Protein AF-A0A9R1CAB9-F1 (afdb_monomer)

Nearest PDB structures (foldseek):
  2qlz-assembly1_B  TM=2.687E-01  e=2.020E+00  unclassified
  4s36-assembly1_A  TM=1.366E-01  e=7.549E+00  Pseudomonas aeruginosa

Sequence (181 aa):
MKYSVKCSHCGKAFVAETDEYGVFKYRCPYCKGIVTCRLSKPDNLTVEASSVIPVRDDQLSLPYYSSMPFVDSRVIHPSVEAIKSAGRTVENVGKKSKTTLTKVLDHIEVFFGWSGSRISRFRKEYDDADLWLFFGFSILFILFVFFGLYILAGLTKILAASHSAAFKYWLEFRNWFGNIF

Foldseek 3Di:
DWDFDADPPPRDTDIDDDPDFAWDWDQDPPPRDTDIDGGDDDDPPPDDDPPPDPDDPPPPDDPPPPPDDDDPPPPPPPPPVNVVVVVVVVVVVCPVVCPPVVVVVVVVCVVVVVVVVVLVVQVVVDVCSVVVCVVVVVVVVVVVVVVVVVVVVVVVVVVVVVVVVVVVVVVVVVVVVVVVD

Secondary structure (DSSP, 8-state):
-EEEEE-TTT--EEEEE-SS-EEEEEE-TTT--EEEEEEPPPP-------------GGG---S-GGG------------HHHHHHHHHHHHHHGGGGHHHHHHHHHHHHHHHHHHHHHHHHHHHH-TTHHHHHHHHHHHHHHHHHHHHHHHHHHHHHHHHHHHHHHHHHHHHHHHHHHTT-

Radius of gyration: 33.98 Å; Cα contacts (8 Å, |Δi|>4): 73; chains: 1; bounding box: 87×50×89 Å

Mean predicted aligned error: 22.98 Å

pLDDT: mean 70.3, std 15.22, range [46.28, 95.75]

Solvent-accessible surface area (backbone atoms only — not comparable to full-atom values): 11321 Å² total; per-residue (Å²): 86,82,42,86,43,67,38,88,87,75,68,50,71,46,81,46,78,43,92,72,75,45,79,45,79,44,67,40,92,86,76,66,49,78,44,80,45,76,47,70,79,83,75,85,80,80,71,78,78,75,75,86,74,78,86,65,89,86,71,86,79,76,96,70,75,88,75,68,87,79,76,86,75,78,79,77,76,76,50,74,64,60,56,54,53,56,52,51,57,56,54,59,70,45,60,88,65,38,75,70,52,48,58,54,50,50,56,49,49,54,55,50,50,60,48,46,60,52,52,57,50,50,51,71,76,33,97,62,29,68,61,51,49,52,52,51,49,51,53,50,48,53,52,49,50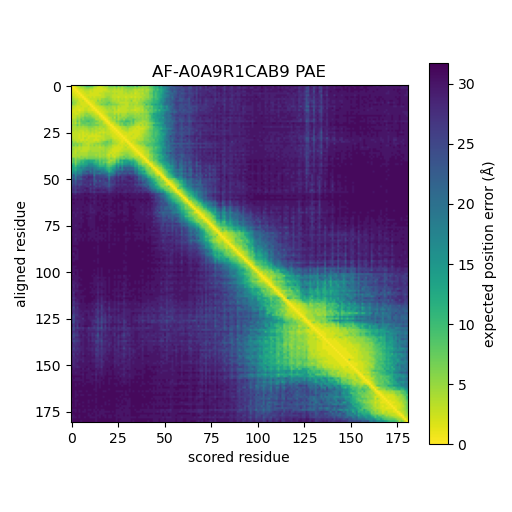,52,52,49,52,52,50,50,56,53,49,50,53,51,50,58,56,44,54,59,48,52,52,49,53,50,50,52,53,51,52,55,56,66,73,75,110

Structure (mmCIF, N/CA/C/O backbone):
data_AF-A0A9R1CAB9-F1
#
_entry.id   AF-A0A9R1CAB9-F1
#
loop_
_atom_site.group_PDB
_atom_site.id
_atom_site.type_symbol
_atom_site.label_atom_id
_atom_site.label_alt_id
_atom_site.label_comp_id
_atom_site.label_asym_id
_atom_site.label_entity_id
_atom_site.label_seq_id
_atom_site.pdbx_PDB_ins_code
_atom_site.Cartn_x
_atom_site.Cartn_y
_atom_site.Cartn_z
_atom_site.occupancy
_atom_site.B_iso_or_equiv
_atom_site.auth_seq_id
_atom_site.auth_comp_id
_atom_site.auth_asym_id
_atom_site.auth_atom_id
_atom_site.pdbx_PDB_model_num
ATOM 1 N N . MET A 1 1 ? -28.769 -5.673 10.295 1.00 74.31 1 MET A N 1
ATOM 2 C CA . MET A 1 1 ? -28.130 -6.523 11.341 1.00 74.31 1 MET A CA 1
ATOM 3 C C . MET A 1 1 ? -27.385 -7.675 10.674 1.00 74.31 1 MET A C 1
ATOM 5 O O . MET A 1 1 ? -27.891 -8.209 9.695 1.00 74.31 1 MET A O 1
ATOM 9 N N . LYS A 1 2 ? -26.195 -8.060 11.160 1.00 82.19 2 LYS A N 1
ATOM 10 C CA . LYS A 1 2 ? -25.367 -9.119 10.545 1.00 82.19 2 LYS A CA 1
ATOM 11 C C . LYS A 1 2 ? -25.342 -10.370 11.422 1.00 82.19 2 LYS A C 1
ATOM 13 O O . LYS A 1 2 ? -24.970 -10.295 12.590 1.00 82.19 2 LYS A O 1
ATOM 18 N N . TYR A 1 3 ? -25.690 -11.515 10.845 1.00 82.06 3 TYR A N 1
ATOM 19 C CA . TYR A 1 3 ? -25.715 -12.811 11.519 1.00 82.06 3 TYR A CA 1
ATOM 20 C C . TYR A 1 3 ? -24.740 -13.780 10.860 1.00 82.06 3 TYR A C 1
ATOM 22 O O . TYR A 1 3 ? -24.720 -13.920 9.638 1.00 82.06 3 TYR A O 1
ATOM 30 N N . SER A 1 4 ? -23.950 -14.486 11.669 1.00 87.31 4 SER A N 1
ATOM 31 C CA . SER A 1 4 ? -23.157 -15.619 11.191 1.00 87.31 4 SER A CA 1
ATOM 32 C C . SER A 1 4 ? -24.037 -16.862 11.180 1.00 87.31 4 SER A C 1
ATOM 34 O O . SER A 1 4 ? -24.468 -17.335 12.232 1.00 87.31 4 SER A O 1
ATOM 36 N N . VAL A 1 5 ? -24.332 -17.376 9.989 1.00 85.38 5 VAL A N 1
ATOM 37 C CA . VAL A 1 5 ? -25.226 -18.517 9.804 1.00 85.38 5 VAL A CA 1
ATOM 38 C C . VAL A 1 5 ? -24.466 -19.685 9.197 1.00 85.38 5 VAL A C 1
ATOM 40 O O . VAL A 1 5 ? -23.766 -19.552 8.194 1.00 85.38 5 VAL A O 1
ATOM 43 N N . LYS A 1 6 ? -24.614 -20.866 9.798 1.00 89.31 6 LYS A N 1
ATOM 44 C CA . LYS A 1 6 ? -23.994 -22.102 9.316 1.00 89.31 6 LYS A CA 1
ATOM 45 C C . LYS A 1 6 ? -24.905 -22.793 8.305 1.00 89.31 6 LYS A C 1
ATOM 47 O O . LYS A 1 6 ? -26.073 -23.045 8.585 1.00 89.31 6 LYS A O 1
ATOM 52 N N . CYS A 1 7 ? -24.377 -23.123 7.129 1.00 87.50 7 CYS A N 1
ATOM 53 C CA . CYS A 1 7 ? -25.142 -23.839 6.112 1.00 87.50 7 CYS A CA 1
ATOM 54 C C . CYS A 1 7 ? -25.325 -25.321 6.482 1.00 87.50 7 CYS A C 1
ATOM 56 O O . CYS A 1 7 ? -24.339 -26.016 6.721 1.00 87.50 7 CYS A O 1
ATOM 58 N N . SER A 1 8 ? -26.558 -25.833 6.430 1.00 87.50 8 SER A N 1
ATOM 59 C CA . SER A 1 8 ? -26.864 -27.252 6.684 1.00 87.50 8 SER A CA 1
ATOM 60 C C . SER A 1 8 ? -26.296 -28.208 5.629 1.00 87.50 8 SER A C 1
ATOM 62 O O . SER A 1 8 ? -26.028 -29.361 5.939 1.00 87.50 8 SER A O 1
ATOM 64 N N . HIS A 1 9 ? -26.092 -27.745 4.391 1.00 87.19 9 HIS A N 1
ATOM 65 C CA . HIS A 1 9 ? -25.596 -28.594 3.302 1.00 87.19 9 HIS A CA 1
ATOM 66 C C . HIS A 1 9 ? -24.071 -28.740 3.288 1.00 87.19 9 HIS A C 1
ATOM 68 O O . HIS A 1 9 ? -23.569 -29.816 2.992 1.00 87.19 9 HIS A O 1
ATOM 74 N N . CYS A 1 10 ? -23.321 -27.664 3.556 1.00 87.25 10 CYS A N 1
ATOM 75 C CA . CYS A 1 10 ? -21.855 -27.669 3.444 1.00 87.25 10 CYS A CA 1
ATOM 76 C C . CYS A 1 10 ? -21.125 -27.415 4.766 1.00 87.25 10 CYS A C 1
ATOM 78 O O . CYS A 1 10 ? -19.898 -27.430 4.794 1.00 87.25 10 CYS A O 1
ATOM 80 N N . GLY A 1 11 ? -21.848 -27.116 5.849 1.00 85.69 11 GLY A N 1
ATOM 81 C CA . GLY A 1 11 ? -21.276 -26.849 7.167 1.00 85.69 11 GLY A CA 1
ATOM 82 C C . GLY A 1 11 ? -20.475 -25.547 7.280 1.00 85.69 11 GLY A C 1
ATOM 83 O O . GLY A 1 11 ? -20.049 -25.205 8.381 1.00 85.69 11 GLY A O 1
ATOM 84 N N . LYS A 1 12 ? -20.279 -24.801 6.185 1.00 86.56 12 LYS A N 1
ATOM 85 C CA . LYS A 1 12 ? -19.552 -23.525 6.187 1.00 86.56 12 LYS A CA 1
ATOM 86 C C . LYS A 1 12 ? -20.440 -22.404 6.727 1.00 86.56 12 LYS A C 1
ATOM 88 O O . LYS A 1 12 ? -21.629 -22.341 6.404 1.00 86.56 12 LYS A O 1
ATOM 93 N N . ALA A 1 13 ? -19.854 -21.532 7.544 1.00 88.50 13 ALA A N 1
ATOM 94 C CA . ALA A 1 13 ? -20.505 -20.318 8.018 1.00 88.50 13 ALA A CA 1
ATOM 95 C C . ALA A 1 13 ? -20.434 -19.222 6.947 1.00 88.50 13 ALA A C 1
ATOM 97 O O . ALA A 1 13 ? -19.424 -19.092 6.256 1.00 88.50 13 ALA A O 1
ATOM 98 N N . PHE A 1 14 ? -21.507 -18.456 6.801 1.00 87.31 14 PHE A N 1
ATOM 99 C CA . PHE A 1 14 ? -21.565 -17.272 5.951 1.00 87.31 14 PHE A CA 1
ATOM 100 C C . PHE A 1 14 ? -22.328 -16.159 6.672 1.00 87.31 14 PHE A C 1
ATOM 102 O O . PHE A 1 14 ? -23.116 -16.419 7.581 1.00 87.31 14 PHE A O 1
ATOM 109 N N . VAL A 1 15 ? -22.071 -14.915 6.277 1.00 87.75 15 VAL A N 1
ATOM 110 C CA . VAL A 1 15 ? -22.716 -13.747 6.879 1.00 87.75 15 VAL A CA 1
ATOM 111 C C . VAL A 1 15 ? -24.012 -13.453 6.130 1.00 87.75 15 VAL A C 1
ATOM 113 O O . VAL A 1 15 ? -24.005 -13.316 4.907 1.00 87.75 15 VAL A O 1
ATOM 116 N N . ALA A 1 16 ? -25.112 -13.379 6.870 1.00 83.38 16 ALA A N 1
ATOM 117 C CA . ALA A 1 16 ? -26.427 -12.994 6.387 1.00 83.38 16 ALA A CA 1
ATOM 118 C C . ALA A 1 16 ? -26.815 -11.635 6.983 1.00 83.38 16 ALA A C 1
ATOM 120 O O . ALA A 1 16 ? -26.639 -11.413 8.182 1.00 83.38 16 ALA A O 1
ATOM 121 N N . GLU A 1 17 ? -27.340 -10.737 6.153 1.00 82.44 17 GLU A N 1
ATOM 122 C CA . GLU A 1 17 ? -27.816 -9.419 6.573 1.00 82.44 17 GLU A CA 1
ATOM 123 C C . GLU A 1 17 ? -29.351 -9.382 6.520 1.00 82.44 17 GLU A C 1
ATOM 125 O O . GLU A 1 17 ? -29.946 -9.789 5.517 1.00 82.44 17 GLU A O 1
ATOM 130 N N . THR A 1 18 ? -29.982 -8.961 7.622 1.00 81.25 18 THR A N 1
ATOM 131 C CA . THR A 1 18 ? -31.420 -8.644 7.707 1.00 81.25 18 THR A CA 1
ATOM 132 C C . THR A 1 18 ? -31.660 -7.424 8.566 1.00 81.25 18 THR A C 1
ATOM 134 O O . THR A 1 18 ? -30.925 -7.173 9.525 1.00 81.25 18 THR A O 1
ATOM 137 N N . ASP A 1 19 ? -32.743 -6.721 8.267 1.00 79.38 19 ASP A N 1
ATOM 138 C CA . ASP A 1 19 ? -33.250 -5.639 9.110 1.00 79.38 19 ASP A CA 1
ATOM 139 C C . ASP A 1 19 ? -34.356 -6.121 10.058 1.00 79.38 19 ASP A C 1
ATOM 141 O O . ASP A 1 19 ? -34.535 -5.564 11.138 1.00 79.38 19 ASP A O 1
ATOM 145 N N . GLU A 1 20 ? -35.038 -7.216 9.704 1.00 79.50 20 GLU A N 1
ATOM 146 C CA . GLU A 1 20 ? -36.141 -7.789 10.476 1.00 79.50 20 GLU A CA 1
ATOM 147 C C . GLU A 1 20 ? -35.793 -9.156 11.086 1.00 79.50 20 GLU A C 1
ATOM 149 O O . GLU A 1 20 ? -34.946 -9.906 10.585 1.00 79.50 20 GLU A O 1
ATOM 154 N N . TYR A 1 21 ? -36.485 -9.487 12.179 1.00 80.50 21 TYR A N 1
ATOM 155 C CA . TYR A 1 21 ? -36.472 -10.809 12.804 1.00 80.50 21 TYR A CA 1
ATOM 156 C C . TYR A 1 21 ? -37.544 -11.689 12.164 1.00 80.50 21 TYR A C 1
ATOM 158 O O . TYR A 1 21 ? -38.680 -11.261 11.972 1.00 80.50 21 TYR A O 1
ATOM 166 N N . GLY A 1 22 ? -37.212 -12.939 11.853 1.00 83.38 22 GLY A N 1
ATOM 167 C CA . GLY A 1 22 ? -38.125 -13.804 11.113 1.00 83.38 22 GLY A CA 1
ATOM 168 C C . GLY A 1 22 ? -37.450 -15.022 10.501 1.00 83.38 22 GLY A C 1
ATOM 169 O O . GLY A 1 22 ? -36.319 -15.377 10.845 1.00 83.38 22 GLY A O 1
ATOM 170 N N . VAL A 1 23 ? -38.171 -15.696 9.607 1.00 85.44 23 VAL A N 1
ATOM 17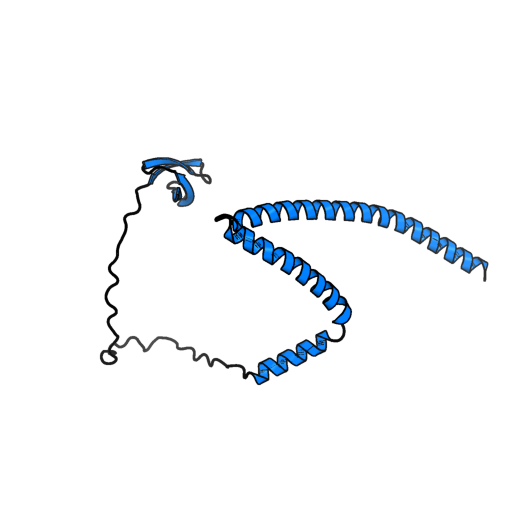1 C CA . VAL A 1 23 ? -37.658 -16.844 8.853 1.00 85.44 23 VAL A CA 1
ATOM 172 C C . VAL A 1 23 ? -37.259 -16.375 7.462 1.00 85.44 23 VAL A C 1
ATOM 174 O O . VAL A 1 23 ? -38.115 -16.010 6.660 1.00 85.44 23 VAL A O 1
ATOM 177 N N . PHE A 1 24 ? -35.967 -16.438 7.160 1.00 85.56 24 PHE A N 1
ATOM 178 C CA . PHE A 1 24 ? -35.417 -16.013 5.875 1.00 85.56 24 PHE A CA 1
ATOM 179 C C . PHE A 1 24 ? -34.806 -17.187 5.122 1.00 85.56 24 PHE A C 1
ATOM 181 O O . PHE A 1 24 ? -34.298 -18.141 5.716 1.00 85.56 24 PHE A O 1
ATOM 188 N N . LYS A 1 25 ? -34.863 -17.120 3.791 1.00 88.25 25 LYS A N 1
ATOM 189 C CA . LYS A 1 25 ? -34.248 -18.101 2.895 1.00 88.25 25 LYS A CA 1
ATOM 190 C C . LYS A 1 25 ? -32.977 -17.509 2.309 1.00 88.25 25 LYS A C 1
ATOM 192 O O . LYS A 1 25 ? -33.044 -16.575 1.517 1.00 88.25 25 LYS A O 1
ATOM 197 N N . TYR A 1 26 ? -31.838 -18.092 2.656 1.00 85.12 26 TYR A N 1
ATOM 198 C CA . TYR A 1 26 ? -30.541 -17.697 2.125 1.00 85.12 26 TYR A CA 1
ATOM 199 C C . TYR A 1 26 ? -29.999 -18.732 1.168 1.00 85.12 26 TYR A C 1
ATOM 201 O O . TYR A 1 26 ? -30.076 -19.934 1.413 1.00 85.12 26 TYR A O 1
ATOM 209 N N . ARG A 1 27 ? -29.383 -18.261 0.087 1.00 86.81 27 ARG A N 1
ATOM 210 C CA . ARG A 1 27 ? -28.605 -19.125 -0.790 1.00 86.81 27 ARG A CA 1
ATOM 211 C C . ARG A 1 27 ? -27.165 -19.147 -0.306 1.00 86.81 27 ARG A C 1
ATOM 213 O O . ARG A 1 27 ? -26.519 -18.107 -0.239 1.00 86.81 27 ARG A O 1
ATOM 220 N N . CYS A 1 28 ? -26.654 -20.330 0.016 1.00 87.31 28 CYS A N 1
ATOM 221 C CA . CYS A 1 28 ? -25.269 -20.460 0.445 1.00 87.31 28 CYS A CA 1
ATOM 222 C C . CYS A 1 28 ? -24.311 -20.089 -0.708 1.00 87.31 28 CYS A C 1
ATOM 224 O O . CYS A 1 28 ? -24.438 -20.668 -1.793 1.00 87.31 28 CYS A O 1
ATOM 226 N N . PRO A 1 29 ? -23.315 -19.208 -0.488 1.00 87.50 29 PRO A N 1
ATOM 227 C CA . PRO A 1 29 ? -22.358 -18.814 -1.527 1.00 87.50 29 PRO A CA 1
ATOM 228 C C . PRO A 1 29 ? -21.443 -19.965 -1.968 1.00 87.50 29 PRO A C 1
ATOM 230 O O . PRO A 1 29 ? -20.914 -19.946 -3.074 1.00 87.50 29 PRO A O 1
ATOM 233 N N . TYR A 1 30 ? -21.277 -20.992 -1.127 1.00 89.12 30 TYR A N 1
ATOM 234 C CA . TYR A 1 30 ? -20.373 -22.109 -1.396 1.00 89.12 30 TYR A CA 1
ATOM 235 C C . TYR A 1 30 ? -21.042 -23.257 -2.158 1.00 89.12 30 TYR A C 1
ATOM 237 O O . TYR A 1 30 ? -20.482 -23.754 -3.127 1.00 89.12 30 TYR A O 1
ATOM 245 N N . CYS A 1 31 ? -22.228 -23.699 -1.725 1.00 86.50 31 CYS A N 1
ATOM 246 C CA . CYS A 1 31 ? -22.895 -24.880 -2.292 1.00 86.50 31 CYS A CA 1
ATOM 247 C C . CYS A 1 31 ? -24.170 -24.563 -3.080 1.00 86.50 31 CYS A C 1
ATOM 249 O O . CYS A 1 31 ? -24.805 -25.478 -3.594 1.00 86.50 31 CYS A O 1
ATOM 251 N N . LYS A 1 32 ? -24.575 -23.287 -3.165 1.00 87.31 32 LYS A N 1
ATOM 252 C CA . LYS A 1 32 ? -25.799 -22.816 -3.843 1.00 87.31 32 LYS A CA 1
ATOM 253 C C . LYS A 1 32 ? -27.119 -23.393 -3.304 1.00 87.31 32 LYS A C 1
ATOM 255 O O . LYS A 1 32 ? -28.172 -23.061 -3.855 1.00 87.31 32 LYS A O 1
ATOM 260 N N . GLY A 1 33 ? -27.075 -24.198 -2.241 1.00 86.56 33 GLY A N 1
ATOM 261 C CA . GLY A 1 33 ? -28.244 -24.716 -1.535 1.00 86.56 33 GLY A CA 1
ATOM 262 C C . GLY A 1 33 ? -28.998 -23.608 -0.803 1.00 86.56 33 GLY A C 1
ATOM 263 O O . GLY A 1 33 ? -28.387 -22.651 -0.317 1.00 86.56 33 GLY A O 1
ATOM 264 N N . ILE A 1 34 ? -30.323 -23.729 -0.754 1.00 87.25 34 ILE A N 1
ATOM 265 C CA . ILE A 1 34 ? -31.204 -22.777 -0.073 1.00 87.25 34 ILE A CA 1
ATOM 266 C C . ILE A 1 34 ? -31.384 -23.252 1.367 1.00 87.25 34 ILE A C 1
ATOM 268 O O . ILE A 1 34 ? -31.894 -24.344 1.597 1.00 87.25 34 ILE A O 1
ATOM 272 N N . VAL A 1 35 ? -30.970 -22.431 2.327 1.00 87.69 35 VAL A N 1
ATOM 273 C CA . VAL A 1 35 ? -31.125 -22.686 3.760 1.00 87.69 35 VAL A CA 1
ATOM 274 C C . VAL A 1 35 ? -32.160 -21.735 4.354 1.00 87.69 35 VAL A C 1
ATOM 276 O O . VAL A 1 35 ? -32.145 -20.535 4.087 1.00 87.69 35 VAL A O 1
ATOM 279 N N . THR A 1 36 ? -33.080 -22.279 5.145 1.00 86.69 36 THR A N 1
ATOM 280 C CA . THR A 1 36 ? -34.064 -21.518 5.926 1.00 86.69 36 THR A CA 1
ATOM 281 C C . THR A 1 36 ? -33.520 -21.250 7.320 1.00 86.69 36 THR A C 1
ATOM 283 O O . THR A 1 36 ? -33.229 -22.189 8.060 1.00 86.69 36 THR A O 1
ATOM 286 N N . CYS A 1 37 ? -33.403 -19.978 7.685 1.00 82.25 37 CYS A N 1
ATOM 287 C CA . CYS A 1 37 ? -32.782 -19.534 8.926 1.00 82.25 37 CYS A CA 1
ATOM 288 C C . CYS A 1 37 ? -33.797 -18.728 9.733 1.00 82.25 37 CYS A C 1
ATOM 290 O O . CYS A 1 37 ? -34.390 -17.785 9.210 1.00 82.25 37 CYS A O 1
ATOM 292 N N . ARG A 1 38 ? -34.013 -19.109 10.996 1.00 82.50 38 ARG A N 1
ATOM 293 C CA . ARG A 1 38 ? -34.887 -18.388 11.925 1.00 82.50 38 ARG A CA 1
ATOM 294 C C . ARG A 1 38 ? -34.026 -17.477 12.791 1.00 82.50 38 ARG A C 1
ATOM 296 O O . ARG A 1 38 ? -33.270 -17.963 13.627 1.00 82.50 38 ARG A O 1
ATOM 303 N N . LEU A 1 39 ? -34.131 -16.175 12.560 1.00 82.25 39 LEU A N 1
ATOM 304 C CA . LEU A 1 39 ? -33.406 -15.144 13.293 1.00 82.25 39 LEU A CA 1
ATOM 305 C C . LEU A 1 39 ? -34.331 -14.602 14.386 1.00 82.25 39 LEU A C 1
ATOM 307 O O . LEU A 1 39 ? -35.259 -13.850 14.094 1.00 82.25 39 LEU A O 1
ATOM 311 N N . SER A 1 40 ? -34.128 -15.042 15.630 1.00 75.75 40 SER A N 1
ATOM 312 C CA . SER A 1 40 ? -34.829 -14.519 16.807 1.00 75.75 40 SER A CA 1
ATOM 313 C C . SER A 1 40 ? -34.055 -13.359 17.431 1.00 75.75 40 SER A C 1
ATOM 315 O O . SER A 1 40 ? -32.835 -13.254 17.284 1.00 75.75 40 SER A O 1
ATOM 317 N N . LYS A 1 41 ? -34.771 -12.486 18.144 1.00 75.56 41 LYS A N 1
ATOM 318 C CA . LYS A 1 41 ? -34.160 -11.436 18.959 1.00 75.56 41 LYS A CA 1
ATOM 3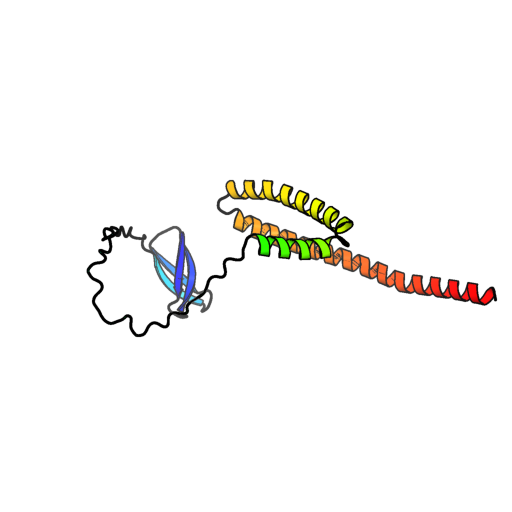19 C C . LYS A 1 41 ? -33.194 -12.078 19.972 1.00 75.56 41 LYS A C 1
ATOM 321 O O . LYS A 1 41 ? -33.552 -13.114 20.533 1.00 75.56 41 LYS A O 1
ATOM 326 N N . PRO A 1 42 ? -31.982 -11.529 20.179 1.00 70.06 42 PRO A N 1
ATOM 327 C CA . PRO A 1 42 ? -31.096 -12.018 21.226 1.00 70.06 42 PRO A CA 1
ATOM 328 C C . PRO A 1 42 ? -31.761 -11.773 22.582 1.00 70.06 42 PRO A C 1
ATOM 330 O O . PRO A 1 42 ? -32.119 -10.638 22.895 1.00 70.06 42 PRO A O 1
ATOM 333 N N . ASP A 1 43 ? -31.947 -12.836 23.360 1.00 74.25 43 ASP A N 1
ATOM 334 C CA . ASP A 1 43 ? -32.382 -12.701 24.743 1.00 74.25 43 ASP A CA 1
ATOM 335 C C . ASP A 1 43 ? -31.229 -12.140 25.573 1.00 74.25 43 ASP A C 1
ATOM 337 O O . ASP A 1 43 ? -30.078 -12.575 25.465 1.00 74.25 43 ASP A O 1
ATOM 341 N N . ASN A 1 44 ? -31.546 -11.155 26.407 1.00 68.00 44 ASN A N 1
ATOM 342 C CA . ASN A 1 44 ? -30.605 -10.578 27.351 1.00 68.00 44 ASN A CA 1
ATOM 343 C C . ASN A 1 44 ? -30.354 -11.631 28.439 1.00 68.00 44 ASN A C 1
ATOM 345 O O . ASN A 1 44 ? -31.071 -11.687 29.437 1.00 68.00 44 ASN A O 1
ATOM 349 N N . LEU A 1 45 ? -29.368 -12.503 28.231 1.00 60.91 45 LEU A N 1
ATOM 350 C CA . LEU A 1 45 ? -28.882 -13.418 29.259 1.00 60.91 45 LEU A CA 1
ATOM 351 C C . LEU A 1 45 ? -28.122 -12.600 30.305 1.00 60.91 45 LEU A C 1
ATOM 353 O O . LEU A 1 45 ? -26.898 -12.484 30.274 1.00 60.91 45 LEU A O 1
ATOM 357 N N . THR A 1 46 ? -28.871 -11.991 31.218 1.00 58.12 46 THR A N 1
ATOM 358 C CA . THR A 1 46 ? -28.324 -11.383 32.426 1.00 58.12 46 THR A CA 1
ATOM 359 C C . THR A 1 46 ? -27.921 -12.523 33.353 1.00 58.12 46 THR A C 1
ATOM 361 O O . THR A 1 46 ? -28.731 -13.042 34.116 1.00 58.12 46 THR A O 1
ATOM 364 N N . VAL A 1 47 ? -26.677 -12.979 33.232 1.00 67.94 47 VAL A N 1
ATOM 365 C CA . VAL A 1 47 ? -26.084 -13.874 34.225 1.00 67.94 47 VAL A CA 1
ATOM 366 C C . VAL A 1 47 ? -25.641 -13.028 35.410 1.00 67.94 47 VAL A C 1
ATOM 368 O O . VAL A 1 47 ? -24.828 -12.115 35.270 1.00 67.94 47 VAL A O 1
ATOM 371 N N . GLU A 1 48 ? -26.216 -13.298 36.578 1.00 61.31 48 GLU A N 1
ATOM 372 C CA . GLU A 1 48 ? -25.745 -12.723 37.831 1.00 61.31 48 GLU A CA 1
ATOM 373 C C . GLU A 1 48 ? -24.330 -13.263 38.070 1.00 61.31 48 GLU A C 1
ATOM 375 O O . GLU A 1 48 ? -24.117 -14.477 38.141 1.00 61.31 48 GLU A O 1
ATOM 380 N N . ALA A 1 49 ? -23.337 -12.372 38.095 1.00 58.00 49 ALA A N 1
ATOM 381 C CA . ALA A 1 49 ? -21.964 -12.760 38.368 1.00 58.00 49 ALA A CA 1
ATOM 382 C C . ALA A 1 49 ? -21.924 -13.370 39.771 1.00 58.00 49 ALA A C 1
ATOM 384 O O . ALA A 1 49 ? -22.147 -12.672 40.760 1.00 58.00 49 ALA A O 1
ATOM 385 N N . SER A 1 50 ? -21.683 -14.681 39.851 1.00 60.41 50 SER A N 1
ATOM 386 C CA . SER A 1 50 ? -21.547 -15.379 41.124 1.00 60.41 50 SER A CA 1
ATOM 387 C C . SER A 1 50 ? -20.513 -14.644 41.972 1.00 60.41 50 SER A C 1
ATOM 389 O O . SER A 1 50 ? -19.405 -14.370 41.508 1.00 60.41 50 SER A O 1
ATOM 391 N N . SER A 1 51 ? -20.913 -14.275 43.191 1.00 61.69 51 SER A N 1
ATOM 392 C CA . SER A 1 51 ? -20.089 -13.528 44.136 1.00 61.69 51 SER A CA 1
ATOM 393 C C . SER A 1 51 ? -18.694 -14.138 44.221 1.00 61.69 51 SER A C 1
ATOM 395 O O . SER A 1 51 ? -18.564 -15.346 44.425 1.00 61.69 51 SER A O 1
ATOM 397 N N . VAL A 1 52 ? -17.663 -13.307 44.075 1.00 58.00 52 VAL A N 1
ATOM 398 C CA . VAL A 1 52 ? -16.265 -13.707 44.242 1.00 58.00 52 VAL A CA 1
ATOM 399 C C . VAL A 1 52 ? -16.099 -14.276 45.652 1.00 58.00 52 VAL A C 1
ATOM 401 O O . VAL A 1 52 ? -16.125 -13.534 46.631 1.00 58.00 52 VAL A O 1
ATOM 404 N N . ILE A 1 53 ? -15.968 -15.598 45.756 1.00 62.53 53 ILE A N 1
ATOM 405 C CA . ILE A 1 53 ? -15.598 -16.271 47.001 1.00 62.53 53 ILE A CA 1
ATOM 406 C C . ILE A 1 53 ? -14.085 -16.071 47.143 1.00 62.53 53 ILE A C 1
ATOM 408 O O . ILE A 1 53 ? -13.342 -16.570 46.294 1.00 62.53 53 ILE A O 1
ATOM 412 N N . PRO A 1 54 ? -13.593 -15.329 48.150 1.00 56.31 54 PRO A N 1
ATOM 413 C CA . PRO A 1 54 ? -12.159 -15.235 48.375 1.00 56.31 54 PRO A CA 1
ATOM 414 C C . PRO A 1 54 ? -11.633 -16.628 48.727 1.00 56.31 54 PRO A C 1
ATOM 416 O O . PRO A 1 54 ? -12.151 -17.287 49.631 1.00 56.31 54 PRO A O 1
ATOM 419 N N . VAL A 1 55 ? -10.618 -17.078 47.988 1.00 54.81 55 VAL A N 1
ATOM 420 C CA . VAL A 1 55 ? -9.887 -18.308 48.297 1.00 54.81 55 VAL A CA 1
ATOM 421 C C . VAL A 1 55 ? -9.241 -18.112 49.661 1.00 54.81 55 VAL A C 1
ATOM 423 O O . VAL A 1 55 ? -8.411 -17.227 49.848 1.00 54.81 55 VAL A O 1
ATOM 426 N N . ARG A 1 56 ? -9.695 -18.903 50.627 1.00 54.03 56 ARG A N 1
ATOM 427 C CA . ARG A 1 56 ? -9.120 -18.980 51.960 1.00 54.03 56 ARG A CA 1
ATOM 428 C C . ARG A 1 56 ? -8.025 -20.057 51.894 1.00 54.03 56 ARG A C 1
ATOM 430 O O . ARG A 1 56 ? -8.280 -21.151 51.388 1.00 54.03 56 ARG A O 1
ATOM 437 N N . ASP A 1 57 ? -6.800 -19.714 52.300 1.00 54.09 57 ASP A N 1
ATOM 438 C CA . ASP A 1 57 ? -5.576 -20.531 52.136 1.00 54.09 57 ASP A CA 1
ATOM 439 C C . ASP A 1 57 ? -5.599 -21.887 52.881 1.00 54.09 57 ASP A C 1
ATOM 441 O O . ASP A 1 57 ? -4.681 -22.698 52.780 1.00 54.09 57 ASP A O 1
ATOM 445 N N . ASP A 1 58 ? -6.656 -22.160 53.634 1.00 56.25 58 ASP A N 1
ATOM 446 C CA . ASP A 1 58 ? -6.804 -23.254 54.587 1.00 56.25 58 ASP A CA 1
ATOM 447 C C . ASP A 1 58 ? -7.509 -24.507 54.027 1.00 56.25 58 ASP A C 1
ATOM 449 O O . ASP A 1 58 ? -7.713 -25.469 54.766 1.00 56.25 58 ASP A O 1
ATOM 453 N N . GLN A 1 59 ? -7.822 -24.570 52.725 1.00 48.81 59 GLN A N 1
ATOM 454 C CA . GLN A 1 59 ? -8.391 -25.779 52.093 1.00 48.81 59 GLN A CA 1
ATOM 455 C C . GLN A 1 59 ? -7.629 -26.313 50.871 1.00 48.81 59 GLN A C 1
ATOM 457 O O . GLN A 1 59 ? -8.215 -26.934 49.983 1.00 48.81 59 GLN A O 1
ATOM 462 N N . LEU A 1 60 ? -6.302 -26.176 50.834 1.00 51.16 60 LEU A N 1
ATOM 463 C CA . LEU A 1 60 ? -5.491 -26.921 49.868 1.00 51.16 60 LEU A CA 1
ATOM 464 C C . LEU A 1 60 ? -5.140 -28.317 50.410 1.00 51.16 60 LEU A C 1
ATOM 466 O O . LEU A 1 6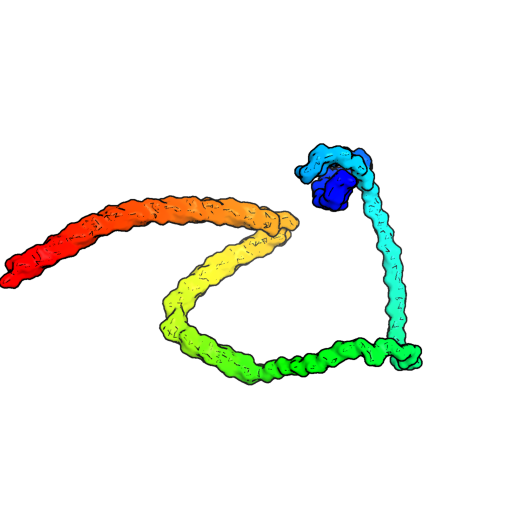0 ? -4.026 -28.585 50.852 1.00 51.16 60 LEU A O 1
ATOM 470 N N . SER A 1 61 ? -6.101 -29.238 50.370 1.00 51.56 61 SER A N 1
ATOM 471 C CA . SER A 1 61 ? -5.799 -30.668 50.487 1.00 51.56 61 SER A CA 1
ATOM 472 C C . SER A 1 61 ? -6.558 -31.452 49.425 1.00 51.56 61 SER A C 1
ATOM 4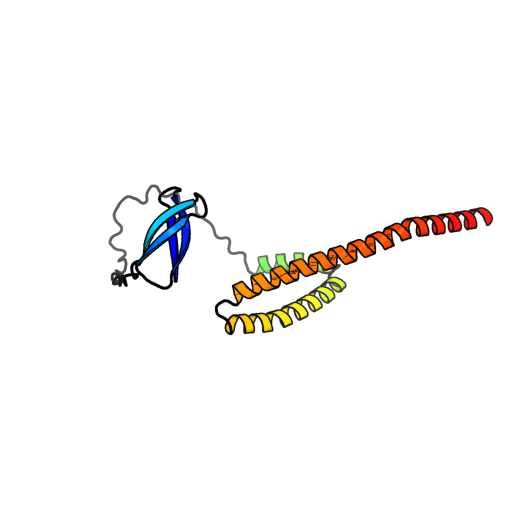74 O O . SER A 1 61 ? -7.733 -31.740 49.589 1.00 51.56 61 SER A O 1
ATOM 476 N N . LEU A 1 62 ? -5.876 -31.773 48.317 1.00 52.31 62 LEU A N 1
ATOM 477 C CA . LEU A 1 62 ? -6.116 -32.966 47.493 1.00 52.31 62 LEU A CA 1
ATOM 478 C C . LEU A 1 62 ? -4.932 -33.187 46.517 1.00 52.31 62 LEU A C 1
ATOM 480 O O . LEU A 1 62 ? -4.338 -32.228 46.017 1.00 52.31 62 LEU A O 1
ATOM 484 N N . PRO A 1 63 ? -4.545 -34.451 46.264 1.00 50.22 63 PRO A N 1
ATOM 485 C CA . PRO A 1 63 ? -3.211 -34.867 45.834 1.00 50.22 63 PRO A CA 1
ATOM 486 C C . PRO A 1 63 ? -3.063 -34.840 44.305 1.00 50.22 63 PRO A C 1
ATOM 488 O O . PRO A 1 63 ? -2.771 -35.858 43.685 1.00 50.22 63 PRO A O 1
ATOM 491 N N . TYR A 1 64 ? -3.294 -33.686 43.679 1.00 46.50 64 TYR A N 1
ATOM 492 C CA . TYR A 1 64 ? -3.217 -33.546 42.216 1.00 46.50 64 TYR A CA 1
ATOM 493 C C . TYR A 1 64 ? -2.005 -32.726 41.732 1.00 46.50 64 TYR A C 1
ATOM 495 O O . TYR A 1 64 ? -1.778 -32.570 40.537 1.00 46.50 64 TYR A O 1
ATOM 503 N N . TYR A 1 65 ? -1.173 -32.233 42.653 1.00 49.28 65 TYR A N 1
ATOM 504 C CA . TYR A 1 65 ? -0.000 -31.412 42.326 1.00 49.28 65 TYR A CA 1
ATOM 505 C C . TYR A 1 65 ? 1.266 -32.203 41.961 1.00 49.28 65 TYR A C 1
ATOM 507 O O . TYR A 1 65 ? 2.256 -31.610 41.547 1.00 49.28 65 TYR A O 1
ATOM 515 N N . SER A 1 66 ? 1.262 -33.532 42.078 1.00 54.50 66 SER A N 1
ATOM 516 C CA . SER A 1 66 ? 2.468 -34.358 41.909 1.00 54.50 66 SER A CA 1
ATOM 517 C C . SER A 1 66 ? 2.888 -34.614 40.455 1.00 54.50 66 SER A C 1
ATOM 519 O O . SER A 1 66 ? 3.922 -35.239 40.242 1.00 54.50 66 SER A O 1
ATOM 521 N N . SER A 1 67 ? 2.130 -34.154 39.451 1.00 56.28 67 SER A N 1
ATOM 522 C CA . SER A 1 67 ? 2.406 -34.469 38.036 1.00 56.28 67 SER A CA 1
ATOM 523 C C . SER A 1 67 ? 2.426 -33.277 37.076 1.00 56.28 67 SER A C 1
ATOM 525 O O . SER A 1 67 ? 2.528 -33.479 35.868 1.00 56.28 67 SER A O 1
ATOM 527 N N . MET A 1 68 ? 2.387 -32.034 37.568 1.00 50.03 68 MET A N 1
ATOM 528 C CA . MET A 1 68 ? 2.598 -30.878 36.692 1.00 50.03 68 MET A CA 1
ATOM 529 C C . MET A 1 68 ? 4.100 -30.633 36.488 1.00 50.03 68 MET A C 1
ATOM 531 O O . MET A 1 68 ? 4.804 -30.370 37.465 1.00 50.03 68 MET A O 1
ATOM 535 N N . PRO A 1 69 ? 4.621 -30.699 35.246 1.00 51.81 69 PRO A N 1
ATOM 536 C CA . PRO A 1 69 ? 5.996 -30.312 34.978 1.00 51.81 69 PRO A CA 1
ATOM 537 C C . PRO A 1 69 ? 6.108 -28.788 35.097 1.00 51.81 69 PRO A C 1
ATOM 539 O O . PRO A 1 69 ? 5.683 -28.047 34.212 1.00 51.81 69 PRO A O 1
ATOM 542 N N . PHE A 1 70 ? 6.676 -28.313 36.203 1.00 56.88 70 PHE A N 1
ATOM 543 C CA . PHE A 1 70 ? 7.076 -26.918 36.339 1.00 56.88 70 PHE A CA 1
ATOM 544 C C . PHE A 1 70 ? 8.387 -26.702 35.582 1.00 56.88 70 PHE A C 1
ATOM 546 O O . PHE A 1 70 ? 9.418 -27.283 35.916 1.00 56.88 70 PHE A O 1
ATOM 553 N N . VAL A 1 71 ? 8.345 -25.861 34.549 1.00 60.25 71 VAL A N 1
ATOM 554 C CA . VAL A 1 71 ? 9.553 -25.296 33.945 1.00 60.25 71 VAL A CA 1
ATOM 555 C C . VAL A 1 71 ? 9.894 -24.038 34.729 1.00 60.25 71 VAL A C 1
ATOM 557 O O . VAL A 1 71 ? 9.148 -23.062 34.698 1.00 60.25 71 VAL A O 1
ATOM 560 N N . ASP A 1 72 ? 11.021 -24.073 35.435 1.00 49.19 72 ASP A N 1
ATOM 561 C CA . ASP A 1 72 ? 11.554 -22.931 36.170 1.00 49.19 72 ASP A CA 1
ATOM 562 C C . ASP A 1 72 ? 12.140 -21.927 35.165 1.00 49.19 72 ASP A C 1
ATOM 564 O O . ASP A 1 72 ? 13.322 -21.955 34.806 1.00 49.19 72 ASP A O 1
ATOM 568 N N . SER A 1 73 ? 11.281 -21.082 34.594 1.00 55.03 73 SER A N 1
ATOM 569 C CA . SER A 1 73 ? 11.739 -20.007 33.726 1.00 55.03 73 SER A CA 1
ATOM 570 C C . SER A 1 73 ? 12.354 -18.922 34.601 1.00 55.03 73 SER A C 1
ATOM 572 O O . SER A 1 73 ? 11.657 -18.045 35.116 1.00 55.03 73 SER A O 1
ATOM 574 N N . ARG A 1 74 ? 13.680 -18.955 34.745 1.00 53.53 74 ARG A N 1
ATOM 575 C CA . ARG A 1 74 ? 14.435 -17.811 35.251 1.00 53.53 74 ARG A CA 1
ATOM 576 C C . ARG A 1 74 ? 14.255 -16.668 34.253 1.00 53.53 74 ARG A C 1
ATOM 578 O O . ARG A 1 74 ? 14.943 -16.610 33.235 1.00 53.53 74 ARG A O 1
ATOM 585 N N . VAL A 1 75 ? 13.312 -15.771 34.532 1.00 51.00 75 VAL A N 1
ATOM 586 C CA . VAL A 1 75 ? 13.189 -14.508 33.807 1.00 51.00 75 VAL A CA 1
ATOM 587 C C . VAL A 1 75 ? 14.484 -13.755 34.079 1.00 51.00 75 VAL A C 1
ATOM 589 O O . VAL A 1 75 ? 14.727 -13.275 35.182 1.00 51.00 75 VAL A O 1
ATOM 592 N N . ILE A 1 76 ? 15.384 -13.726 33.100 1.00 54.78 76 ILE A N 1
ATOM 593 C CA . ILE A 1 76 ? 16.533 -12.832 33.146 1.00 54.78 76 ILE A CA 1
ATOM 594 C C . ILE A 1 76 ? 15.933 -11.456 32.901 1.00 54.78 76 ILE A C 1
ATOM 596 O O . ILE A 1 76 ? 15.583 -11.133 31.772 1.00 54.78 76 ILE A O 1
ATOM 600 N N . HIS A 1 77 ? 15.753 -10.669 33.958 1.00 55.06 77 HIS A N 1
ATOM 601 C CA . HIS A 1 77 ? 15.488 -9.245 33.818 1.00 55.06 77 HIS A CA 1
ATOM 602 C C . HIS A 1 77 ? 16.793 -8.639 33.288 1.00 55.06 77 HIS A C 1
ATOM 604 O O . HIS A 1 77 ? 17.775 -8.607 34.037 1.00 55.06 77 HIS A O 1
ATOM 610 N N . PRO A 1 78 ? 16.887 -8.232 32.008 1.00 54.31 78 PRO A N 1
ATOM 611 C CA . PRO A 1 78 ? 18.093 -7.571 31.540 1.00 54.31 78 PRO A CA 1
ATOM 612 C C . PRO A 1 78 ? 18.252 -6.279 32.345 1.00 54.31 78 PRO A C 1
ATOM 614 O O . PRO A 1 78 ? 17.322 -5.472 32.418 1.00 54.31 78 PRO A O 1
ATOM 617 N N . SER A 1 79 ? 19.408 -6.094 32.989 1.00 58.12 79 SER A N 1
ATOM 618 C CA . SER A 1 79 ? 19.661 -4.856 33.719 1.00 58.12 79 SER A CA 1
ATOM 619 C C . SER A 1 79 ? 19.603 -3.683 32.741 1.00 58.12 79 SER A C 1
ATOM 621 O O . SER A 1 79 ? 19.966 -3.797 31.563 1.00 58.12 79 SER A O 1
ATOM 623 N N . VAL A 1 80 ? 19.127 -2.538 33.225 1.00 60.47 80 VAL A N 1
ATOM 624 C CA . VAL A 1 80 ? 18.981 -1.321 32.417 1.00 60.47 80 VAL A CA 1
ATOM 625 C C . VAL A 1 80 ? 20.328 -0.921 31.787 1.00 60.47 80 VAL A C 1
ATOM 627 O O . VAL A 1 80 ? 20.353 -0.336 30.702 1.00 60.47 80 VAL A O 1
ATOM 630 N N . GLU A 1 81 ? 21.462 -1.306 32.389 1.00 57.84 81 GLU A N 1
ATOM 631 C CA . GLU A 1 81 ? 22.789 -1.081 31.808 1.00 57.84 81 GLU A CA 1
ATOM 632 C C . GLU A 1 81 ? 23.097 -1.972 30.592 1.00 57.84 81 GLU A C 1
ATOM 634 O O . GLU A 1 81 ? 23.732 -1.491 29.649 1.00 57.84 81 GLU A O 1
ATOM 639 N N . ALA A 1 82 ? 22.627 -3.226 30.563 1.00 56.47 82 ALA A N 1
ATOM 640 C CA . ALA A 1 82 ? 22.848 -4.156 29.448 1.00 56.47 82 ALA A CA 1
ATOM 641 C C . ALA A 1 82 ? 22.059 -3.759 28.186 1.00 56.47 82 ALA A C 1
ATOM 643 O O . ALA A 1 82 ? 22.556 -3.875 27.065 1.00 56.47 82 ALA A O 1
ATOM 644 N N . ILE A 1 83 ? 20.856 -3.201 28.358 1.00 58.25 83 ILE A N 1
ATOM 645 C CA . ILE A 1 83 ? 20.072 -2.628 27.248 1.00 58.25 83 ILE A CA 1
ATOM 646 C C . ILE A 1 83 ? 20.757 -1.358 26.717 1.00 58.25 83 ILE A C 1
ATOM 648 O O . ILE A 1 83 ? 20.827 -1.125 25.507 1.00 58.25 83 ILE A O 1
ATOM 652 N N . LYS A 1 84 ? 21.329 -0.546 27.615 1.00 57.31 84 LYS A N 1
ATOM 653 C CA . LYS A 1 84 ? 22.007 0.708 27.261 1.00 57.31 84 LYS A CA 1
ATOM 654 C C . LYS A 1 84 ? 23.334 0.474 26.532 1.00 57.31 84 LYS A C 1
ATOM 656 O O . LYS A 1 84 ? 23.692 1.270 25.664 1.00 57.31 84 LYS A O 1
ATOM 661 N N . SER A 1 85 ? 24.059 -0.600 26.844 1.00 55.69 85 SER A N 1
ATOM 662 C CA . SER A 1 85 ? 25.296 -0.965 26.140 1.00 55.69 85 SER A CA 1
ATOM 663 C C . SER A 1 85 ? 25.020 -1.561 24.754 1.00 55.69 85 SER A C 1
ATOM 665 O O . SER A 1 85 ? 25.684 -1.163 23.797 1.00 55.69 85 SER A O 1
ATOM 667 N N . ALA A 1 86 ? 23.987 -2.399 24.605 1.00 54.56 86 ALA A N 1
ATOM 668 C CA . ALA A 1 86 ? 23.546 -2.911 23.304 1.00 54.56 86 ALA A CA 1
ATOM 669 C C . ALA A 1 86 ? 23.059 -1.788 22.365 1.00 54.56 86 ALA A C 1
ATOM 671 O O . ALA A 1 86 ? 23.410 -1.770 21.183 1.00 54.56 86 ALA A O 1
ATOM 672 N N . GLY A 1 87 ? 22.337 -0.795 22.903 1.00 53.56 87 GLY A N 1
ATOM 673 C CA . GLY A 1 87 ? 21.901 0.385 22.149 1.00 53.56 87 GLY A CA 1
ATOM 674 C C . GLY A 1 87 ? 23.062 1.213 21.586 1.00 53.56 87 GLY A C 1
ATOM 675 O O . GLY A 1 87 ? 23.013 1.634 20.431 1.00 53.56 87 GLY A O 1
ATOM 676 N N . ARG A 1 88 ? 24.155 1.384 22.346 1.00 52.31 88 ARG A N 1
ATOM 677 C CA . ARG A 1 88 ? 25.340 2.139 21.889 1.00 52.31 88 ARG A CA 1
ATOM 678 C C . ARG A 1 88 ? 26.093 1.446 20.751 1.00 52.31 88 ARG A C 1
ATOM 680 O O . ARG A 1 88 ? 26.620 2.126 19.870 1.00 52.31 88 ARG A O 1
ATOM 687 N N . THR A 1 89 ? 26.136 0.114 20.742 1.00 49.75 89 THR A N 1
ATOM 688 C CA . THR A 1 89 ? 26.799 -0.658 19.675 1.00 49.75 89 THR A CA 1
ATOM 689 C C . THR A 1 89 ? 26.060 -0.502 18.343 1.00 49.75 89 THR A C 1
ATOM 691 O O . THR A 1 89 ? 26.690 -0.265 17.312 1.00 49.75 89 THR A O 1
ATOM 694 N N . VAL A 1 90 ? 24.722 -0.512 18.372 1.00 51.34 90 VAL A N 1
ATOM 695 C CA . VAL A 1 90 ? 23.870 -0.249 17.195 1.00 51.34 90 VAL A CA 1
ATOM 696 C C . VAL A 1 90 ? 23.972 1.217 16.749 1.00 51.34 90 VAL A C 1
ATOM 698 O O . VAL A 1 90 ? 24.027 1.518 15.554 1.00 51.34 90 VAL A O 1
ATOM 701 N N . GLU A 1 91 ? 24.079 2.149 17.697 1.00 51.09 91 GLU A N 1
ATOM 702 C CA . GLU A 1 91 ? 24.184 3.580 17.407 1.00 51.09 91 GLU A CA 1
ATOM 703 C C . GLU A 1 91 ? 25.465 3.947 16.636 1.00 51.09 91 GLU A C 1
ATOM 705 O O . GLU A 1 91 ? 25.426 4.846 15.785 1.00 51.09 91 GLU A O 1
ATOM 710 N N . ASN A 1 92 ? 26.571 3.243 16.905 1.00 51.91 92 ASN A N 1
ATOM 711 C CA . ASN A 1 92 ? 27.882 3.487 16.299 1.00 51.91 92 ASN A CA 1
ATOM 712 C C . ASN A 1 92 ? 28.027 2.889 14.891 1.00 51.91 92 ASN A C 1
ATOM 714 O O . ASN A 1 92 ? 28.652 3.524 14.041 1.00 51.91 92 ASN A O 1
ATOM 718 N N . VAL A 1 93 ? 27.385 1.753 14.597 1.00 52.38 93 VAL A N 1
ATOM 719 C CA . VAL A 1 93 ? 27.318 1.208 13.224 1.00 52.38 93 VAL A CA 1
ATOM 720 C C . VAL A 1 93 ? 26.474 2.118 12.317 1.00 52.38 93 VAL A C 1
ATOM 722 O O . VAL A 1 93 ? 26.814 2.329 11.154 1.00 52.38 93 VAL A O 1
ATOM 725 N N . GLY A 1 94 ? 25.442 2.771 12.863 1.00 47.72 94 GLY A N 1
ATOM 726 C CA . GLY A 1 94 ? 24.615 3.729 12.123 1.00 47.72 94 GLY A CA 1
ATOM 727 C C . GLY A 1 94 ? 25.269 5.091 11.834 1.00 47.72 94 GLY A C 1
ATOM 728 O O . GLY A 1 94 ? 24.776 5.822 10.981 1.00 47.72 94 GLY A O 1
ATOM 729 N N . LYS A 1 95 ? 26.361 5.485 12.506 1.00 46.88 95 LYS A N 1
ATOM 730 C CA . LYS A 1 95 ? 26.919 6.856 12.400 1.00 46.88 95 LYS A CA 1
ATOM 731 C C . LYS A 1 95 ? 27.535 7.203 11.041 1.00 46.88 95 LYS A C 1
ATOM 733 O O . LYS A 1 95 ? 27.468 8.364 10.650 1.00 46.88 95 LYS A O 1
ATOM 738 N N . LYS A 1 96 ? 28.055 6.234 10.280 1.00 46.53 96 LYS A N 1
ATOM 739 C CA . LYS A 1 96 ? 28.681 6.513 8.968 1.00 46.53 96 LYS A CA 1
ATOM 740 C C . LYS A 1 96 ? 27.699 6.669 7.800 1.00 46.53 96 LYS A C 1
ATOM 742 O O . LYS A 1 96 ? 28.081 7.223 6.779 1.00 46.53 96 LYS A O 1
ATOM 747 N N . SER A 1 97 ? 26.443 6.254 7.962 1.00 46.28 97 SER A N 1
ATOM 748 C CA . SER A 1 97 ? 25.398 6.342 6.926 1.00 46.28 97 SER A CA 1
ATOM 749 C C . SER A 1 97 ? 24.167 7.124 7.410 1.00 46.28 97 SER A C 1
ATOM 751 O O . SER A 1 97 ? 23.056 6.917 6.929 1.00 46.28 97 SER A O 1
ATOM 753 N N . LYS A 1 98 ? 24.334 7.994 8.415 1.00 47.16 98 LYS A N 1
ATOM 754 C CA . LYS A 1 98 ? 23.223 8.701 9.071 1.00 47.16 98 LYS A CA 1
ATOM 755 C C . LYS A 1 98 ? 22.860 10.022 8.398 1.00 47.16 98 LYS A C 1
ATOM 757 O O . LYS A 1 98 ? 21.701 10.396 8.446 1.00 47.16 98 LYS A O 1
ATOM 762 N N . THR A 1 99 ? 23.774 10.736 7.748 1.00 49.53 99 THR A N 1
ATOM 763 C CA . THR A 1 99 ? 23.517 12.139 7.359 1.00 49.53 99 THR A CA 1
ATOM 764 C C . THR A 1 99 ? 22.592 12.313 6.151 1.00 49.53 99 THR A C 1
ATOM 766 O O . THR A 1 99 ? 21.802 13.253 6.134 1.00 49.53 99 THR A O 1
ATOM 769 N N . THR A 1 100 ? 22.635 11.413 5.165 1.00 52.06 100 THR A N 1
ATOM 770 C CA . THR A 1 100 ? 21.770 11.508 3.972 1.00 52.06 100 THR A CA 1
ATOM 771 C C . THR A 1 100 ? 20.420 10.826 4.186 1.00 52.06 100 THR A C 1
ATOM 773 O O . THR A 1 100 ? 19.391 11.359 3.781 1.00 52.06 100 THR A O 1
ATOM 776 N N . LEU A 1 101 ? 20.403 9.680 4.878 1.00 53.72 101 LEU A N 1
ATOM 777 C CA . LEU A 1 101 ? 19.170 8.940 5.153 1.00 53.72 101 LEU A CA 1
ATOM 778 C C . LEU A 1 101 ? 18.294 9.633 6.197 1.00 53.72 101 LEU A C 1
ATOM 780 O O . LEU A 1 101 ? 17.085 9.662 6.015 1.00 53.72 101 LEU A O 1
ATOM 784 N N . THR A 1 102 ? 18.860 10.248 7.240 1.00 55.16 102 THR A N 1
ATOM 785 C CA . THR A 1 102 ? 18.033 10.936 8.250 1.00 55.16 102 THR A CA 1
ATOM 786 C C . THR A 1 102 ? 17.296 12.138 7.683 1.00 55.16 102 THR A C 1
ATOM 788 O O . THR A 1 102 ? 16.146 12.315 8.034 1.00 55.16 102 THR A O 1
ATOM 791 N N . LYS A 1 103 ? 17.872 12.902 6.745 1.00 54.41 103 LYS A N 1
ATOM 792 C CA . LYS A 1 103 ? 17.147 14.007 6.088 1.00 54.41 103 LYS A CA 1
ATOM 793 C C . LYS A 1 103 ? 15.968 13.520 5.244 1.00 54.41 103 LYS A C 1
ATOM 795 O O . LYS A 1 103 ? 14.934 14.176 5.199 1.00 54.41 103 LYS A O 1
ATOM 800 N N . VAL A 1 104 ? 16.128 12.380 4.570 1.00 59.53 104 VAL A N 1
ATOM 801 C CA . VAL A 1 104 ? 15.056 11.780 3.764 1.00 59.53 104 VAL A CA 1
ATOM 802 C C . VAL A 1 104 ? 13.987 11.173 4.671 1.00 59.53 104 VAL A C 1
ATOM 804 O O . VAL A 1 104 ? 12.807 11.399 4.434 1.00 59.53 104 VAL A O 1
ATOM 807 N N . LEU A 1 105 ? 14.379 10.466 5.735 1.00 56.97 105 LEU A N 1
ATOM 808 C CA . LEU A 1 105 ? 13.435 9.927 6.715 1.00 56.97 105 LEU A CA 1
ATOM 809 C C . LEU A 1 105 ? 12.700 11.024 7.494 1.00 56.97 105 LEU A C 1
ATOM 811 O O . LEU A 1 105 ? 11.504 10.883 7.696 1.00 56.97 105 LEU A O 1
ATOM 815 N N . ASP A 1 106 ? 13.361 12.122 7.857 1.00 56.66 106 ASP A N 1
ATOM 816 C CA . ASP A 1 106 ? 12.742 13.261 8.550 1.00 56.66 106 ASP A CA 1
ATOM 817 C C . ASP A 1 106 ? 11.679 13.930 7.660 1.00 56.66 106 ASP A C 1
ATOM 819 O O . ASP A 1 106 ? 10.554 14.191 8.084 1.00 56.66 106 ASP A O 1
ATOM 823 N N . HIS A 1 107 ? 11.959 14.074 6.358 1.00 56.91 107 HIS A N 1
ATOM 824 C CA . HIS A 1 107 ? 10.952 14.528 5.396 1.00 56.91 107 HIS A CA 1
ATOM 825 C C . HIS A 1 107 ? 9.787 13.543 5.216 1.00 56.91 107 HIS A C 1
ATOM 827 O O . HIS A 1 107 ? 8.652 13.975 5.002 1.00 56.91 107 HIS A O 1
ATOM 833 N N . ILE A 1 108 ? 10.043 12.237 5.305 1.00 57.09 108 ILE A N 1
ATOM 834 C CA . ILE A 1 108 ? 9.002 11.207 5.215 1.00 57.09 108 ILE A CA 1
ATOM 835 C C . ILE A 1 108 ? 8.152 11.195 6.495 1.00 57.09 108 ILE A C 1
ATOM 837 O O . ILE A 1 108 ? 6.928 11.139 6.396 1.00 57.09 108 ILE A O 1
ATOM 841 N N . GLU A 1 109 ? 8.748 11.319 7.681 1.00 52.88 109 GLU A N 1
ATOM 842 C CA . GLU A 1 109 ? 8.024 11.367 8.958 1.00 52.88 109 GLU A CA 1
ATOM 843 C C . GLU A 1 109 ? 7.173 12.629 9.102 1.00 52.88 109 GLU A C 1
ATOM 845 O O . GLU A 1 109 ? 6.033 12.528 9.549 1.00 52.88 109 GLU A O 1
ATOM 850 N N . VAL A 1 110 ? 7.646 13.799 8.660 1.00 53.75 110 VAL A N 1
ATOM 851 C CA . VAL A 1 110 ? 6.821 15.022 8.643 1.00 53.75 110 VAL A CA 1
ATOM 852 C C . VAL A 1 110 ? 5.629 14.863 7.694 1.00 53.75 110 VAL A C 1
ATOM 854 O O . VAL A 1 110 ? 4.509 15.260 8.025 1.00 53.75 110 VAL A O 1
ATOM 857 N N . PHE A 1 111 ? 5.831 14.228 6.537 1.00 50.72 111 PHE A N 1
ATOM 858 C CA . PHE A 1 111 ? 4.763 13.985 5.567 1.00 50.72 111 PHE A CA 1
ATOM 859 C C . PHE A 1 111 ? 3.731 12.964 6.081 1.00 50.72 111 PHE A C 1
ATOM 861 O O . PHE A 1 111 ? 2.519 13.181 5.972 1.00 50.72 111 PHE A O 1
ATOM 868 N N . PHE A 1 112 ? 4.190 11.882 6.718 1.00 53.25 112 PHE A N 1
ATOM 869 C CA . PHE A 1 112 ? 3.321 10.881 7.344 1.00 53.25 112 PHE A CA 1
ATOM 870 C C . PHE A 1 112 ? 2.658 11.386 8.630 1.00 53.25 112 PHE A C 1
ATOM 872 O O . PHE A 1 112 ? 1.497 11.065 8.870 1.00 53.25 112 PHE A O 1
ATOM 879 N N . GLY A 1 113 ? 3.330 12.215 9.428 1.00 50.31 113 GLY A N 1
ATOM 880 C CA . GLY A 1 113 ? 2.782 12.839 10.633 1.00 50.31 113 GLY A CA 1
ATOM 881 C C . GLY A 1 113 ? 1.701 13.872 10.311 1.00 50.31 113 GLY A C 1
ATOM 882 O O . GLY A 1 113 ? 0.645 13.898 10.952 1.00 50.31 113 GLY A O 1
ATOM 883 N N . TRP A 1 114 ? 1.900 14.659 9.248 1.00 48.81 114 TRP A N 1
ATOM 884 C CA . TRP A 1 114 ? 0.874 15.556 8.711 1.00 48.81 114 TRP A CA 1
ATOM 885 C C . TRP A 1 114 ? -0.361 14.775 8.237 1.00 48.81 114 TRP A C 1
ATOM 887 O O . TRP A 1 114 ? -1.491 15.123 8.598 1.00 48.81 114 TRP A O 1
ATOM 897 N N . SER A 1 115 ? -0.147 13.663 7.527 1.00 53.72 115 SER A N 1
ATOM 898 C CA . SER A 1 115 ? -1.214 12.757 7.084 1.00 53.72 115 SER A CA 1
ATOM 899 C C . SER A 1 115 ? -1.932 12.070 8.260 1.00 53.72 115 SER A C 1
ATOM 901 O O . SER A 1 115 ? -3.163 12.039 8.314 1.00 53.72 115 SER A O 1
ATOM 903 N N . GLY A 1 116 ? -1.184 11.614 9.268 1.00 59.25 116 GLY A N 1
ATOM 904 C CA . GLY A 1 116 ? -1.693 10.916 10.451 1.00 59.25 116 GLY A CA 1
ATOM 905 C C . GLY A 1 116 ? -2.616 11.773 11.317 1.00 59.25 116 GLY A C 1
ATOM 906 O O . GLY A 1 116 ? -3.655 11.293 11.778 1.00 59.25 116 GLY A O 1
ATOM 907 N N . SER A 1 117 ? -2.310 13.066 11.471 1.00 59.88 117 SER A N 1
ATOM 908 C CA . SER A 1 117 ? -3.176 13.999 12.207 1.00 59.88 117 SER A CA 1
ATOM 909 C C . SER A 1 117 ? -4.571 14.123 11.574 1.00 59.88 117 SER A C 1
ATOM 911 O O . SER A 1 117 ? -5.579 14.102 12.283 1.00 59.88 117 SER A O 1
ATOM 913 N N . ARG A 1 118 ? -4.655 14.154 10.236 1.00 63.06 118 ARG A N 1
ATOM 914 C CA . ARG A 1 118 ? -5.927 14.213 9.501 1.00 63.06 118 ARG A CA 1
ATOM 915 C C . ARG A 1 118 ? -6.631 12.867 9.462 1.00 63.06 118 ARG A C 1
ATOM 917 O O . ARG A 1 118 ? -7.831 12.826 9.716 1.00 63.06 118 ARG A O 1
ATOM 924 N N . ILE A 1 119 ? -5.895 11.779 9.241 1.00 67.12 119 ILE A N 1
ATOM 925 C CA . ILE A 1 119 ? -6.435 10.414 9.286 1.00 67.12 119 ILE A CA 1
ATOM 926 C C . ILE A 1 119 ? -7.089 10.125 10.645 1.00 67.12 119 ILE A C 1
ATOM 928 O O . ILE A 1 119 ? -8.171 9.544 10.697 1.00 67.12 119 ILE A O 1
ATOM 932 N N . SER A 1 120 ? -6.488 10.587 11.746 1.00 68.31 120 SER A N 1
ATOM 933 C CA . SER A 1 120 ? -7.053 10.405 13.089 1.00 68.31 120 SER A CA 1
ATOM 934 C C . SER A 1 120 ? -8.336 11.210 13.327 1.00 68.31 120 SER A C 1
ATOM 936 O O . SER A 1 120 ? -9.172 10.795 14.127 1.00 68.31 120 SER A O 1
ATOM 938 N N . ARG A 1 121 ? -8.518 12.339 12.626 1.00 72.94 121 ARG A N 1
ATOM 939 C CA . ARG A 1 121 ? -9.751 13.137 12.671 1.00 72.94 121 ARG A CA 1
ATOM 940 C C . ARG A 1 121 ? -10.863 12.472 11.856 1.00 72.94 121 ARG A C 1
ATOM 942 O O . ARG A 1 121 ? -11.967 12.340 12.363 1.00 72.94 121 ARG A O 1
ATOM 949 N N . PHE A 1 122 ? -10.555 11.955 10.665 1.00 70.69 122 PHE A N 1
ATOM 950 C CA . PHE A 1 122 ? -11.508 11.164 9.872 1.00 70.69 122 PHE A CA 1
ATOM 951 C C . PHE A 1 122 ? -11.945 9.879 10.581 1.00 70.69 122 PHE A C 1
ATOM 953 O O . PHE A 1 122 ? -13.108 9.505 10.487 1.00 70.69 122 PHE A O 1
ATOM 960 N N . ARG A 1 123 ? -11.044 9.252 11.352 1.00 72.19 123 ARG A N 1
ATOM 961 C CA . ARG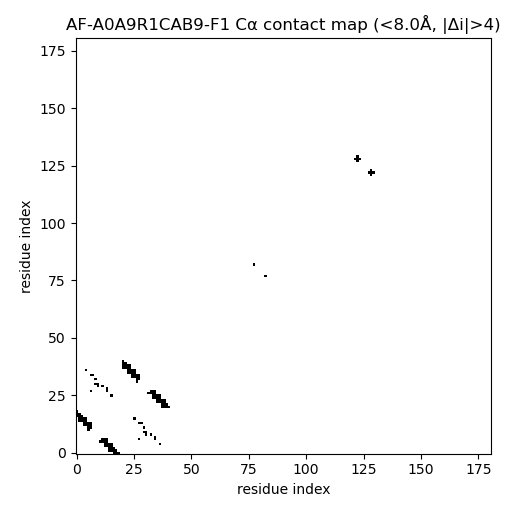 A 1 123 ? -11.354 8.074 12.176 1.00 72.19 123 ARG A CA 1
ATOM 962 C C . ARG A 1 123 ? -12.355 8.348 13.305 1.00 72.19 123 ARG A C 1
ATOM 964 O O . ARG A 1 123 ? -12.994 7.417 13.766 1.00 72.19 123 ARG A O 1
ATOM 971 N N . LYS A 1 124 ? -12.475 9.598 13.763 1.00 76.75 124 LYS A N 1
ATOM 972 C CA . LYS A 1 124 ? -13.408 9.996 14.833 1.00 76.75 124 LYS A CA 1
ATOM 973 C C . LYS A 1 124 ? -14.769 10.451 14.307 1.00 76.75 124 LYS A C 1
ATOM 975 O O . LYS A 1 124 ? -15.741 10.376 15.042 1.00 76.75 124 LYS A O 1
ATOM 980 N N . GLU A 1 125 ? -14.818 10.940 13.069 1.00 81.06 125 GLU A N 1
ATOM 981 C CA . GLU A 1 125 ? -16.025 11.511 12.460 1.00 81.06 125 GLU A CA 1
ATOM 982 C C . GLU A 1 125 ? -16.939 10.440 11.830 1.00 81.06 125 GLU A C 1
ATOM 984 O O . GLU A 1 125 ? -18.133 10.669 11.670 1.00 81.06 125 GLU A O 1
ATOM 989 N N . TYR A 1 126 ? -16.396 9.267 11.482 1.00 72.88 126 TYR A N 1
ATOM 990 C CA . TYR A 1 126 ? -17.135 8.189 10.817 1.00 72.88 126 TYR A CA 1
ATOM 991 C C . TYR A 1 126 ? -16.890 6.841 11.508 1.00 72.88 126 TYR A C 1
ATOM 993 O O . TYR A 1 126 ? -15.742 6.420 11.642 1.00 72.88 126 TYR A O 1
ATOM 1001 N N . ASP A 1 127 ? -17.964 6.139 11.884 1.00 74.44 127 ASP A N 1
ATOM 1002 C CA . ASP A 1 127 ? -17.904 4.813 12.534 1.00 74.44 127 ASP A CA 1
ATOM 1003 C C . ASP A 1 127 ? -17.223 3.758 11.630 1.00 74.44 127 ASP A C 1
ATOM 1005 O O . ASP A 1 127 ? -16.453 2.918 12.090 1.00 74.44 127 ASP A O 1
ATOM 1009 N N . ASP A 1 128 ? -17.402 3.878 10.308 1.00 80.44 128 ASP A N 1
ATOM 1010 C CA . ASP A 1 128 ? -16.800 3.001 9.290 1.00 80.44 128 ASP A CA 1
ATOM 1011 C C . ASP A 1 128 ? -15.495 3.559 8.678 1.00 80.44 128 ASP A C 1
ATOM 1013 O O . ASP A 1 128 ? -15.068 3.154 7.588 1.00 80.44 128 ASP A O 1
ATOM 1017 N N . ALA A 1 129 ? -14.831 4.505 9.348 1.00 78.19 129 ALA A N 1
ATOM 1018 C CA . ALA A 1 129 ? -13.656 5.185 8.798 1.00 78.19 129 ALA A CA 1
ATOM 1019 C C . ALA A 1 129 ? -12.503 4.241 8.431 1.00 78.19 129 ALA A C 1
ATOM 1021 O O . ALA A 1 129 ? -11.802 4.483 7.450 1.00 78.19 129 ALA A O 1
ATOM 1022 N N . ASP A 1 130 ? -12.288 3.173 9.202 1.00 80.56 130 ASP A N 1
ATOM 1023 C CA . ASP A 1 130 ? -11.194 2.230 8.945 1.00 80.56 130 ASP A CA 1
ATOM 1024 C C . ASP A 1 130 ? -11.424 1.432 7.652 1.00 80.56 130 ASP A C 1
ATOM 1026 O O . ASP A 1 130 ? -10.496 1.232 6.866 1.00 80.56 130 ASP A O 1
ATOM 1030 N N . LEU A 1 131 ? -12.682 1.069 7.370 1.00 86.44 131 LEU A N 1
ATOM 1031 C CA . LEU A 1 131 ? -13.071 0.382 6.138 1.00 86.44 131 LEU A CA 1
ATOM 1032 C C . LEU A 1 131 ? -12.895 1.296 4.920 1.00 86.44 131 LEU A C 1
ATOM 1034 O O . LEU A 1 131 ? -12.349 0.874 3.898 1.00 86.44 131 LEU A O 1
ATOM 1038 N N . TRP A 1 132 ? -13.317 2.557 5.034 1.00 85.25 132 TRP A N 1
ATOM 1039 C CA . TRP A 1 132 ? -13.204 3.527 3.944 1.00 85.25 132 TRP A CA 1
ATOM 1040 C C . TRP A 1 132 ? -11.749 3.902 3.650 1.00 85.25 132 TRP A C 1
ATOM 1042 O O . TRP A 1 132 ? -11.360 4.029 2.490 1.00 85.25 132 TRP A O 1
ATOM 1052 N N . LEU A 1 133 ? -10.919 4.008 4.688 1.00 86.25 133 LEU A N 1
ATOM 1053 C CA . LEU A 1 133 ? -9.490 4.282 4.559 1.00 86.25 133 LEU A CA 1
ATOM 1054 C C . LEU A 1 133 ? -8.765 3.094 3.924 1.00 86.25 133 LEU A C 1
ATOM 1056 O O . LEU A 1 133 ? -7.961 3.300 3.019 1.00 86.25 133 LEU A O 1
ATOM 1060 N N . PHE A 1 134 ? -9.106 1.860 4.305 1.00 85.62 134 PHE A N 1
ATOM 1061 C CA . PHE A 1 134 ? -8.577 0.660 3.656 1.00 85.62 134 PHE A CA 1
ATOM 1062 C C . PHE A 1 134 ? -8.946 0.607 2.166 1.00 85.62 134 PHE A C 1
ATOM 1064 O O . PHE A 1 134 ? -8.080 0.385 1.315 1.00 85.62 134 PHE A O 1
ATOM 1071 N N . PHE A 1 135 ? -10.211 0.870 1.831 1.00 88.44 135 PHE A N 1
ATOM 1072 C CA . PHE A 1 135 ? -10.689 0.819 0.449 1.00 88.44 135 PHE A CA 1
ATOM 1073 C C . PHE A 1 135 ? -10.114 1.957 -0.408 1.00 88.44 135 PHE A C 1
ATOM 1075 O O . PHE A 1 135 ? -9.606 1.725 -1.506 1.00 88.44 135 PHE A O 1
ATOM 1082 N N . GLY A 1 136 ? -10.125 3.186 0.111 1.00 88.12 136 GLY A N 1
ATOM 1083 C CA . GLY A 1 136 ? -9.573 4.360 -0.562 1.00 88.12 136 GLY A CA 1
ATOM 1084 C C . GLY A 1 136 ? -8.060 4.268 -0.744 1.00 88.12 136 GLY A C 1
ATOM 1085 O O . GLY A 1 136 ? -7.551 4.551 -1.829 1.00 88.12 136 GLY A O 1
ATOM 1086 N N . PHE A 1 137 ? -7.338 3.802 0.278 1.00 87.50 137 PHE A N 1
ATOM 1087 C CA . PHE A 1 137 ? -5.896 3.588 0.184 1.00 87.50 137 PHE A CA 1
ATOM 1088 C C . PHE A 1 137 ? -5.552 2.473 -0.807 1.00 87.50 137 PHE A C 1
ATOM 1090 O O . PHE A 1 137 ? -4.602 2.619 -1.571 1.00 87.50 137 PHE A O 1
ATOM 1097 N N . SER A 1 138 ? -6.346 1.399 -0.863 1.00 92.38 138 SER A N 1
ATOM 1098 C CA . SER A 1 138 ? -6.173 0.336 -1.858 1.00 92.38 138 SER A CA 1
ATOM 1099 C C . SER A 1 138 ? -6.323 0.863 -3.289 1.00 92.38 138 SER A C 1
ATOM 1101 O O . SER A 1 138 ? -5.456 0.617 -4.128 1.00 92.38 138 SER A O 1
ATOM 1103 N N . ILE A 1 139 ? -7.362 1.659 -3.561 1.00 93.31 139 ILE A N 1
ATOM 1104 C CA . ILE A 1 139 ? -7.572 2.271 -4.883 1.00 93.31 139 ILE A CA 1
ATOM 1105 C C . ILE A 1 139 ? -6.426 3.229 -5.229 1.00 93.31 139 ILE A C 1
ATOM 1107 O O . ILE A 1 139 ? -5.882 3.171 -6.333 1.00 93.31 139 ILE A O 1
ATOM 1111 N N . LEU A 1 140 ? -6.017 4.078 -4.283 1.00 91.88 140 LEU A N 1
ATOM 1112 C CA . LEU A 1 140 ? -4.896 4.999 -4.473 1.00 91.88 140 LEU A CA 1
ATOM 1113 C C . LEU A 1 140 ? -3.591 4.245 -4.762 1.00 91.88 140 LEU A C 1
ATOM 1115 O O . LEU A 1 140 ? -2.834 4.636 -5.649 1.00 91.88 140 LEU A O 1
ATOM 1119 N N . PHE A 1 141 ? -3.342 3.147 -4.049 1.00 92.88 141 PHE A N 1
ATOM 1120 C CA . PHE A 1 141 ? -2.172 2.302 -4.250 1.00 92.88 141 PHE A CA 1
ATOM 1121 C C . PHE A 1 141 ? -2.165 1.665 -5.642 1.00 92.88 141 PHE A C 1
ATOM 1123 O O . PHE A 1 141 ? -1.137 1.675 -6.316 1.00 92.88 141 PHE A O 1
ATOM 1130 N N . ILE A 1 142 ? -3.313 1.178 -6.117 1.00 94.94 142 ILE A N 1
ATOM 1131 C CA . ILE A 1 142 ? -3.447 0.642 -7.477 1.00 94.94 142 ILE A CA 1
ATOM 1132 C C . ILE A 1 142 ? -3.098 1.720 -8.517 1.00 94.94 142 ILE A C 1
ATOM 1134 O O . ILE A 1 142 ? -2.303 1.462 -9.423 1.00 94.94 142 ILE A O 1
ATOM 1138 N N . LEU A 1 143 ? -3.621 2.942 -8.366 1.00 95.50 143 LEU A N 1
ATOM 1139 C CA . LEU A 1 143 ? -3.285 4.066 -9.252 1.00 95.50 143 LEU A CA 1
ATOM 1140 C C . LEU A 1 143 ? -1.794 4.418 -9.201 1.00 95.50 143 LEU A C 1
ATOM 1142 O O . LEU A 1 143 ? -1.184 4.663 -10.242 1.00 95.50 143 LEU A O 1
ATOM 1146 N N . PHE A 1 144 ? -1.196 4.400 -8.011 1.00 95.25 144 PHE A N 1
ATOM 1147 C CA . PHE A 1 144 ? 0.234 4.633 -7.832 1.00 95.25 144 PHE A CA 1
ATOM 1148 C C . PHE A 1 144 ? 1.078 3.582 -8.559 1.00 95.25 144 PHE A C 1
ATOM 1150 O O . PHE A 1 144 ? 2.038 3.935 -9.241 1.00 95.25 144 PHE A O 1
ATOM 1157 N N . VAL A 1 145 ? 0.701 2.303 -8.478 1.00 95.75 145 VAL A N 1
ATOM 1158 C CA . VAL A 1 145 ? 1.379 1.223 -9.208 1.00 95.75 145 VAL A CA 1
ATOM 1159 C C . VAL A 1 145 ? 1.266 1.432 -10.717 1.00 95.75 145 VAL A C 1
ATOM 1161 O O . VAL A 1 145 ? 2.278 1.344 -11.410 1.00 95.75 145 VAL A O 1
ATOM 1164 N N . PHE A 1 146 ? 0.082 1.769 -11.238 1.00 95.06 146 PHE A N 1
ATOM 1165 C CA . PHE A 1 146 ? -0.082 2.070 -12.666 1.00 95.06 146 PHE A CA 1
ATOM 1166 C C . PHE A 1 146 ? 0.777 3.252 -13.114 1.00 95.06 146 PHE A C 1
ATOM 1168 O O . PHE A 1 146 ? 1.437 3.176 -14.151 1.00 95.06 146 PHE A O 1
ATOM 1175 N N . PHE A 1 147 ? 0.815 4.324 -12.325 1.00 95.38 147 PHE A N 1
ATOM 1176 C CA . PHE A 1 147 ? 1.642 5.489 -12.615 1.00 95.38 147 PHE A CA 1
ATOM 1177 C C . PHE A 1 147 ? 3.140 5.160 -12.553 1.00 95.38 147 PHE A C 1
ATOM 1179 O O . PHE A 1 147 ? 3.901 5.554 -13.437 1.00 95.38 147 PHE A O 1
ATOM 1186 N N . GLY A 1 148 ? 3.560 4.370 -11.563 1.00 92.56 148 GLY A N 1
ATOM 1187 C CA . GLY A 1 148 ? 4.925 3.867 -11.450 1.00 92.56 148 GLY A CA 1
ATOM 1188 C C . GLY A 1 148 ? 5.324 3.036 -12.668 1.00 92.56 148 GLY A C 1
ATOM 1189 O O . GLY A 1 14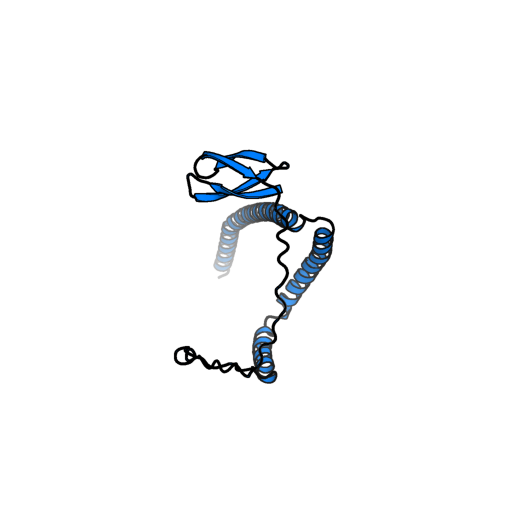8 ? 6.348 3.311 -13.287 1.00 92.56 148 GLY A O 1
ATOM 1190 N N . LEU A 1 149 ? 4.486 2.080 -13.078 1.00 93.62 149 LEU A N 1
ATOM 1191 C CA . LEU A 1 149 ? 4.708 1.284 -14.288 1.00 93.62 149 LEU A CA 1
ATOM 1192 C C . LEU A 1 149 ? 4.755 2.153 -15.549 1.00 93.62 149 LEU A C 1
ATOM 1194 O O . LEU A 1 149 ? 5.596 1.915 -16.412 1.00 93.62 149 LEU A O 1
ATOM 1198 N N . TYR A 1 150 ? 3.906 3.177 -15.646 1.00 93.88 150 TYR A N 1
ATOM 1199 C CA . TYR A 1 150 ? 3.919 4.126 -16.759 1.00 93.88 150 TYR A CA 1
ATOM 1200 C C . TYR A 1 150 ? 5.240 4.907 -16.831 1.00 93.88 150 TYR A C 1
ATOM 1202 O O . TYR A 1 150 ? 5.846 5.005 -17.901 1.00 93.88 150 TYR A O 1
ATOM 1210 N N . ILE A 1 151 ? 5.739 5.399 -15.692 1.00 91.94 151 ILE A N 1
ATOM 1211 C CA . ILE A 1 151 ? 7.044 6.068 -15.618 1.00 91.94 151 ILE A CA 1
ATOM 1212 C C . ILE A 1 151 ? 8.168 5.092 -15.968 1.00 91.94 151 ILE A C 1
ATOM 1214 O O . ILE A 1 151 ? 9.021 5.430 -16.786 1.00 91.94 151 ILE A O 1
ATOM 1218 N N . LEU A 1 152 ? 8.175 3.880 -15.403 1.00 88.50 152 LEU A N 1
ATOM 1219 C CA . LEU A 1 152 ? 9.186 2.863 -15.713 1.00 88.50 152 LEU A CA 1
ATOM 1220 C C . LEU A 1 152 ? 9.165 2.482 -17.203 1.00 88.50 152 LEU A C 1
ATOM 1222 O O . LEU A 1 152 ? 10.221 2.313 -17.812 1.00 88.50 152 LEU A O 1
ATOM 1226 N N . ALA A 1 153 ? 7.990 2.409 -17.827 1.00 88.44 153 ALA A N 1
ATOM 1227 C CA . ALA A 1 153 ? 7.858 2.199 -19.266 1.00 88.44 153 ALA A CA 1
ATOM 1228 C C . ALA A 1 153 ? 8.433 3.376 -20.081 1.00 88.44 153 ALA A C 1
ATOM 1230 O O . ALA A 1 153 ? 9.064 3.170 -21.118 1.00 88.44 153 ALA A O 1
ATOM 1231 N N . GLY A 1 154 ? 8.270 4.614 -19.610 1.00 83.50 154 GLY A N 1
ATOM 1232 C CA . GLY A 1 154 ? 8.927 5.784 -20.199 1.00 83.50 154 GLY A CA 1
ATOM 1233 C C . GLY A 1 154 ? 10.451 5.739 -20.046 1.00 83.50 154 GLY A C 1
ATOM 1234 O O . GLY A 1 154 ? 11.185 5.935 -21.016 1.00 83.50 154 GLY A O 1
ATOM 1235 N N . LEU A 1 155 ? 10.932 5.407 -18.848 1.00 83.69 155 LEU A N 1
ATOM 1236 C CA . LEU A 1 155 ? 12.357 5.308 -18.534 1.00 83.69 155 LEU A CA 1
ATOM 1237 C C . LEU A 1 155 ? 13.045 4.196 -19.321 1.00 83.69 155 LEU A C 1
ATOM 1239 O O . LEU A 1 155 ? 14.144 4.406 -19.815 1.00 83.69 155 LEU A O 1
ATOM 1243 N N . THR A 1 156 ? 12.408 3.040 -19.496 1.00 80.00 156 THR A N 1
ATOM 1244 C CA . THR A 1 156 ? 12.974 1.933 -20.286 1.00 80.00 156 THR A CA 1
ATOM 1245 C C . THR A 1 156 ? 13.138 2.299 -21.758 1.00 80.00 156 THR A C 1
ATOM 1247 O O . THR A 1 156 ? 14.142 1.921 -22.356 1.00 80.00 156 THR A O 1
ATOM 1250 N N . LYS A 1 157 ? 12.234 3.101 -22.339 1.00 77.25 157 LYS A N 1
ATOM 1251 C CA . LYS A 1 157 ? 12.407 3.632 -23.704 1.00 77.25 157 LYS A CA 1
ATOM 1252 C C . LYS A 1 157 ? 13.598 4.583 -23.808 1.00 77.25 157 LYS A C 1
ATOM 1254 O O . LYS A 1 157 ? 14.371 4.491 -24.760 1.00 77.25 157 LYS A O 1
ATOM 1259 N N . ILE A 1 158 ? 13.771 5.462 -22.820 1.00 72.25 158 ILE A N 1
ATOM 1260 C CA . ILE A 1 158 ? 14.920 6.377 -22.753 1.00 72.25 158 ILE A CA 1
ATOM 1261 C C . ILE A 1 158 ? 16.217 5.586 -22.551 1.00 72.25 158 ILE A C 1
ATOM 1263 O O . ILE A 1 158 ? 17.206 5.845 -23.230 1.00 72.25 158 ILE A O 1
ATOM 1267 N N . LEU A 1 159 ? 16.206 4.583 -21.673 1.00 72.94 159 LEU A N 1
ATOM 1268 C CA . LEU A 1 159 ? 17.361 3.739 -21.385 1.00 72.94 159 LEU A CA 1
ATOM 1269 C C . LEU A 1 159 ? 17.764 2.915 -22.617 1.00 72.94 159 LEU A C 1
ATOM 1271 O O . LEU A 1 159 ? 18.944 2.854 -22.957 1.00 72.94 159 LEU A O 1
ATOM 1275 N N . ALA A 1 160 ? 16.792 2.366 -23.346 1.00 68.06 160 ALA A N 1
ATOM 1276 C CA . ALA A 1 160 ? 17.033 1.657 -24.598 1.00 68.06 160 ALA A CA 1
ATOM 1277 C C . ALA A 1 160 ? 17.644 2.573 -25.673 1.00 68.06 160 ALA A C 1
ATOM 1279 O O . ALA A 1 160 ? 18.630 2.199 -26.306 1.00 68.06 160 ALA A O 1
ATOM 1280 N N . ALA A 1 161 ? 17.131 3.799 -25.828 1.00 65.75 161 ALA A N 1
ATOM 1281 C CA . ALA A 1 161 ? 17.717 4.791 -26.734 1.00 65.75 161 ALA A CA 1
ATOM 1282 C C . ALA A 1 161 ? 19.130 5.226 -26.290 1.00 65.75 161 ALA A C 1
ATOM 1284 O O . ALA A 1 161 ? 20.025 5.434 -27.117 1.00 65.75 161 ALA A O 1
ATOM 1285 N N . SER A 1 162 ? 19.351 5.313 -24.974 1.00 63.53 162 SER A N 1
ATOM 1286 C CA . SER A 1 162 ? 20.635 5.697 -24.388 1.00 63.53 162 SER A CA 1
ATOM 1287 C C . SER A 1 162 ? 21.724 4.655 -24.631 1.00 63.53 162 SER A C 1
ATOM 1289 O O . SER A 1 162 ? 22.866 5.035 -24.851 1.00 63.53 162 SER A O 1
ATOM 1291 N N . HIS A 1 163 ? 21.393 3.361 -24.685 1.00 65.69 163 HIS A N 1
ATOM 1292 C CA . HIS A 1 163 ? 22.392 2.304 -24.857 1.00 65.69 163 HIS A CA 1
ATOM 1293 C C . HIS A 1 163 ? 23.048 2.356 -26.249 1.00 65.69 163 HIS A C 1
ATOM 1295 O O . HIS A 1 163 ? 24.262 2.198 -26.376 1.00 65.69 163 HIS A O 1
ATOM 1301 N N . SER A 1 164 ? 22.273 2.663 -27.296 1.00 64.44 164 SER A N 1
ATOM 1302 C CA . SER A 1 164 ? 22.810 2.880 -28.648 1.00 64.44 1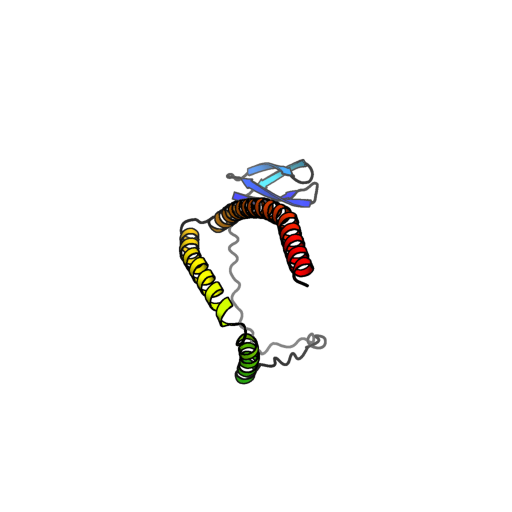64 SER A CA 1
ATOM 1303 C C . SER A 1 164 ? 23.598 4.185 -28.776 1.00 64.44 164 SER A C 1
ATOM 1305 O O . SER A 1 164 ? 24.622 4.224 -29.457 1.00 64.44 164 SER A O 1
ATOM 1307 N N . ALA A 1 165 ? 23.150 5.250 -28.105 1.00 64.44 165 ALA A N 1
ATOM 1308 C CA . ALA A 1 165 ? 23.825 6.544 -28.1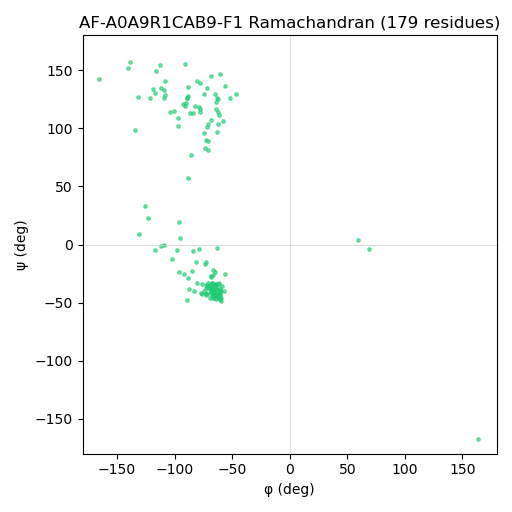40 1.00 64.44 165 ALA A CA 1
ATOM 1309 C C . ALA A 1 165 ? 25.141 6.521 -27.345 1.00 64.44 165 ALA A C 1
ATOM 1311 O O . ALA A 1 165 ? 26.160 6.991 -27.840 1.00 64.44 165 ALA A O 1
ATOM 1312 N N . ALA A 1 166 ? 25.150 5.909 -26.159 1.00 66.88 166 ALA A N 1
ATOM 1313 C CA . ALA A 1 166 ? 26.338 5.736 -25.328 1.00 66.88 166 ALA A CA 1
ATOM 1314 C C . ALA A 1 166 ? 27.394 4.872 -26.028 1.00 66.88 166 ALA A C 1
ATOM 1316 O O . ALA A 1 166 ? 28.576 5.200 -25.988 1.00 66.88 166 ALA A O 1
ATOM 1317 N N . PHE A 1 167 ? 26.974 3.819 -26.737 1.00 71.38 167 PHE A N 1
ATOM 1318 C CA . PHE A 1 167 ? 27.884 3.006 -27.542 1.00 71.38 167 PHE A CA 1
ATOM 1319 C C . PHE A 1 167 ? 28.493 3.797 -28.710 1.00 71.38 167 PHE A C 1
ATOM 1321 O O . PHE A 1 167 ? 29.688 3.682 -28.976 1.00 71.38 167 PHE A O 1
ATOM 1328 N N . LYS A 1 168 ? 27.704 4.655 -29.371 1.00 74.50 168 LYS A N 1
ATOM 1329 C CA . LYS A 1 168 ? 28.195 5.533 -30.442 1.00 74.50 168 LYS A CA 1
ATOM 1330 C C . LYS A 1 168 ? 29.180 6.587 -29.923 1.00 74.50 168 LYS A C 1
ATOM 1332 O O . LYS A 1 168 ? 30.257 6.725 -30.495 1.00 74.50 168 LYS A O 1
ATOM 1337 N N . TYR A 1 169 ? 28.864 7.250 -28.808 1.00 76.44 169 TYR A N 1
ATOM 1338 C CA . TYR A 1 169 ? 29.775 8.185 -28.137 1.00 76.44 169 TYR A CA 1
ATOM 1339 C C . TYR A 1 169 ? 31.069 7.502 -27.679 1.00 76.44 169 TYR A C 1
ATOM 1341 O O . TYR A 1 169 ? 32.152 8.059 -27.838 1.00 76.44 169 TYR A O 1
ATOM 1349 N N . TRP A 1 170 ? 30.980 6.277 -27.156 1.00 77.12 170 TRP A N 1
ATOM 1350 C CA . TRP A 1 170 ? 32.153 5.498 -26.758 1.00 77.12 170 TRP A CA 1
ATOM 1351 C C . TRP A 1 170 ? 33.026 5.103 -27.961 1.00 77.12 170 TRP A C 1
ATOM 1353 O O . TRP A 1 170 ? 34.253 5.185 -27.887 1.00 77.12 170 TRP A O 1
ATOM 1363 N N . LEU A 1 171 ? 32.416 4.728 -29.092 1.00 78.94 171 LEU A N 1
ATOM 1364 C CA . LEU A 1 171 ? 33.138 4.446 -30.336 1.00 78.94 171 LEU A CA 1
ATOM 1365 C C . LEU A 1 171 ? 33.818 5.691 -30.917 1.00 78.94 171 LEU A C 1
ATOM 1367 O O . LEU A 1 171 ? 34.980 5.596 -31.306 1.00 78.94 171 LEU A O 1
ATOM 1371 N N . GLU A 1 172 ? 33.137 6.839 -30.959 1.00 80.75 172 GLU A N 1
ATOM 1372 C CA . GLU A 1 172 ? 33.723 8.112 -31.409 1.00 80.75 172 GLU A CA 1
ATOM 1373 C C . GLU A 1 172 ? 34.886 8.544 -30.514 1.00 80.75 172 GLU A C 1
ATOM 1375 O O . GLU A 1 172 ? 35.944 8.910 -31.021 1.00 80.75 172 GLU A O 1
ATOM 1380 N N . PHE A 1 173 ? 34.739 8.411 -29.196 1.00 79.44 173 PHE A N 1
ATOM 1381 C CA . PHE A 1 173 ? 35.808 8.687 -28.239 1.00 79.44 173 PHE A CA 1
ATOM 1382 C C . PHE A 1 173 ? 37.025 7.778 -28.458 1.00 79.44 173 PHE A C 1
ATOM 1384 O O . PHE A 1 173 ? 38.158 8.255 -28.519 1.00 79.44 173 PHE A O 1
ATOM 1391 N N . ARG A 1 174 ? 36.808 6.471 -28.653 1.00 78.44 174 ARG A N 1
ATOM 1392 C CA . ARG A 1 174 ? 37.888 5.518 -28.951 1.00 78.44 174 ARG A CA 1
ATOM 1393 C C . ARG A 1 174 ? 38.577 5.826 -30.283 1.00 78.44 174 ARG A C 1
ATOM 1395 O O . ARG A 1 174 ? 39.795 5.717 -30.370 1.00 78.44 174 ARG A O 1
ATOM 1402 N N . ASN A 1 175 ? 37.814 6.202 -31.307 1.00 78.75 175 ASN A N 1
ATOM 1403 C CA . ASN A 1 175 ? 38.357 6.520 -32.627 1.00 78.75 175 ASN A CA 1
ATOM 1404 C C . ASN A 1 175 ? 39.146 7.839 -32.612 1.00 78.75 175 ASN A C 1
ATOM 1406 O O . ASN A 1 175 ? 40.187 7.935 -33.248 1.00 78.75 175 ASN A O 1
ATOM 1410 N N . TRP A 1 176 ? 38.693 8.827 -31.836 1.00 78.44 176 TRP A N 1
ATOM 1411 C CA . TRP A 1 176 ? 39.428 10.069 -31.592 1.00 78.44 176 TRP A CA 1
ATOM 1412 C C . TRP A 1 176 ? 40.761 9.808 -30.877 1.00 78.44 176 TRP A C 1
ATOM 1414 O O . TRP A 1 176 ? 41.791 10.308 -31.314 1.00 78.44 176 TRP A O 1
ATOM 1424 N N . PHE A 1 177 ? 40.774 8.945 -29.855 1.00 72.31 177 PHE A N 1
ATOM 1425 C CA . PHE A 1 177 ? 42.013 8.525 -29.188 1.00 72.31 177 PHE A CA 1
ATOM 1426 C C . PHE A 1 177 ? 42.967 7.746 -30.103 1.00 72.31 177 PHE A C 1
ATOM 1428 O O . PHE A 1 177 ? 44.175 7.945 -30.028 1.00 72.31 177 PHE A O 1
ATOM 1435 N N . GLY A 1 178 ? 42.443 6.883 -30.975 1.00 71.75 178 GLY A N 1
ATOM 1436 C CA . GLY A 1 178 ? 43.252 6.115 -31.926 1.00 71.75 178 GLY A CA 1
ATOM 1437 C C . GLY A 1 178 ? 43.825 6.927 -33.093 1.00 71.75 178 GLY A C 1
ATOM 1438 O O . GLY A 1 178 ? 44.715 6.432 -33.764 1.00 71.75 178 GLY A O 1
ATOM 1439 N N . ASN A 1 179 ? 43.326 8.144 -33.341 1.00 63.97 179 ASN A N 1
ATOM 1440 C CA . ASN A 1 179 ? 43.830 9.060 -34.376 1.00 63.97 179 ASN A CA 1
ATOM 1441 C C . ASN A 1 179 ? 44.803 10.120 -33.814 1.00 63.97 179 ASN A C 1
ATOM 1443 O O . ASN A 1 179 ? 45.309 10.951 -34.564 1.00 63.97 179 ASN A O 1
ATOM 1447 N N . ILE A 1 180 ? 44.995 10.145 -32.489 1.00 58.34 180 ILE A N 1
ATOM 1448 C CA . ILE A 1 180 ? 45.879 11.078 -31.764 1.00 58.34 180 ILE A CA 1
ATOM 1449 C C . ILE A 1 180 ? 47.211 10.412 -31.359 1.00 58.34 180 ILE A C 1
ATOM 1451 O O . ILE A 1 180 ? 48.151 11.116 -30.992 1.00 58.34 180 ILE A O 1
ATOM 1455 N N . PHE A 1 181 ? 47.308 9.083 -31.465 1.00 46.84 181 PHE A N 1
ATOM 1456 C CA . PHE A 1 181 ? 48.540 8.293 -31.344 1.00 46.84 181 PHE A CA 1
ATOM 1457 C C . PHE A 1 181 ? 48.985 7.790 -32.717 1.00 46.84 181 PHE A C 1
ATOM 1459 O O . PHE A 1 181 ? 50.215 7.704 -32.928 1.00 46.84 181 PHE A O 1
#

Organism: NCBI:txid2854755